Protein AF-K0KRP9-F1 (afdb_monomer_lite)

Sequence (194 aa):
MSFEPIKLILRGSHIGKIANRASGGKFFKHREDKRDYIIPEKYLLKPTTSSTNIDKEEKLIDTQNDSTGTKEYTQHREYILATWDGEDDPEHPHNWPLSVRIYVSFIHYIISLFTYFASANYTPGIEQLQEEFGINHVKATLPLSLFVFGYGMGPMILGPLSEHKSIGRNKIFIVTLFIFTILQIPTALAKNIA

Foldseek 3Di:
DDDVQVLVVLLPDPVNVVVCVVVVNPGNDDLVRDPPDDDDPLQPPDPPPPDDDDDDDDDDDDDDDDDDDPPPPDDDDPDSPDDAPDPCGPVPPVNRDPVNVCVVVVVVVVVVVVLVVVLVVLVVCLVVCCVLAVDDSVLSCVVNVVSVVCVVVVCVVVVVVCPPPVQHPVNSVVVVVVVVVVVVVVVVVDPHSD

pLDDT: mean 71.62, std 18.84, range [27.62, 92.94]

Organism: Wickerhamomyces ciferrii (strain ATCC 14091 / BCRC 22168 / CBS 111 / JCM 3599 / NBRC 0793 / NRRL Y-1031 F-60-10) (NCBI:txid1206466)

Secondary structure (DSSP, 8-state):
--SHHHHHHHHHSHHHHHHHHHTTT-S---GGGSTTPPPPGGGSPPP-------------------------------------SSTT-TTSGGGS-HHHHHHHHHHHHHHHHHHHHHHHHHGGGHHHHHHHHT--HHHHHHHHHHHHHHHHHHHHHHHHHHH-TTTHHHHHHHHHHHHHHHHHHHHHH-----

Structure (mmCIF, N/CA/C/O backbone):
data_AF-K0KRP9-F1
#
_entry.id   AF-K0KRP9-F1
#
loop_
_atom_site.group_PDB
_atom_site.id
_atom_site.type_symbol
_atom_site.label_atom_id
_atom_site.label_alt_id
_atom_site.label_comp_id
_atom_site.label_asym_id
_atom_site.label_entity_id
_atom_site.label_seq_id
_atom_site.pdbx_PDB_ins_code
_atom_site.Cartn_x
_atom_site.Cartn_y
_atom_site.Cartn_z
_atom_site.occupancy
_atom_site.B_iso_or_equiv
_atom_site.auth_seq_id
_atom_site.auth_comp_id
_atom_site.auth_asym_id
_atom_site.auth_atom_id
_atom_site.pdbx_PDB_model_num
ATOM 1 N 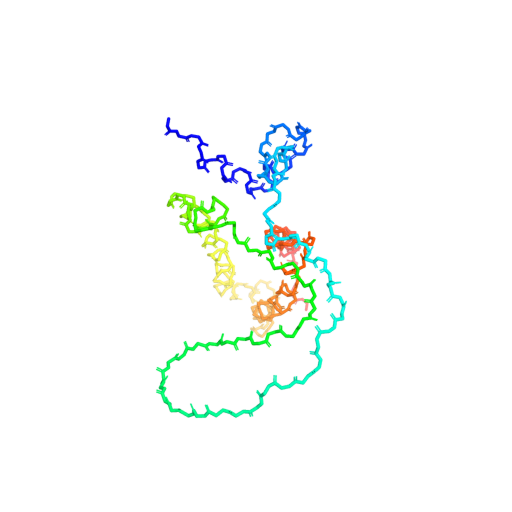N . MET A 1 1 ? 16.723 17.557 -23.211 1.00 44.38 1 MET A N 1
ATOM 2 C CA . MET A 1 1 ? 17.403 16.729 -22.190 1.00 44.38 1 MET A CA 1
ATOM 3 C C . MET A 1 1 ? 16.471 16.457 -20.992 1.00 44.38 1 MET A C 1
ATOM 5 O O . MET A 1 1 ? 16.811 16.850 -19.890 1.00 44.38 1 MET A O 1
ATOM 9 N N . SER A 1 2 ? 15.286 15.827 -21.146 1.00 42.72 2 SER A N 1
ATOM 10 C CA . SER A 1 2 ? 14.438 15.567 -19.946 1.00 42.72 2 SER A CA 1
ATOM 11 C C . SER A 1 2 ? 13.303 14.521 -20.027 1.00 42.72 2 SER A C 1
ATOM 13 O O . SER A 1 2 ? 12.558 14.405 -19.059 1.00 42.72 2 SER A O 1
ATOM 15 N N . PHE A 1 3 ? 13.142 13.720 -21.090 1.00 51.97 3 PHE A N 1
ATOM 16 C CA . PHE A 1 3 ? 11.985 12.796 -21.181 1.00 51.97 3 PHE A CA 1
ATOM 17 C C . PHE A 1 3 ? 12.260 11.327 -20.803 1.00 51.97 3 PHE A C 1
ATOM 19 O O . PHE A 1 3 ? 11.314 10.560 -20.641 1.00 51.97 3 PHE A O 1
ATOM 26 N N . GLU A 1 4 ? 13.516 10.932 -20.592 1.00 66.06 4 GLU A N 1
ATOM 27 C CA . GLU A 1 4 ? 13.886 9.554 -20.223 1.00 66.06 4 GLU A CA 1
ATOM 28 C C . GLU A 1 4 ? 13.369 9.088 -18.837 1.00 66.06 4 GLU A C 1
ATOM 30 O O . GLU A 1 4 ? 12.790 8.000 -18.769 1.00 66.06 4 GLU A O 1
ATOM 35 N N . PRO A 1 5 ? 13.458 9.867 -17.733 1.00 62.38 5 PRO A N 1
ATOM 36 C CA . PRO A 1 5 ? 13.059 9.368 -16.409 1.00 62.38 5 PRO A CA 1
ATOM 37 C C . PRO A 1 5 ? 11.537 9.232 -16.259 1.00 62.38 5 PRO A C 1
ATOM 39 O O . PRO A 1 5 ? 11.045 8.275 -15.665 1.00 62.38 5 PRO A O 1
ATOM 42 N N . ILE A 1 6 ? 10.773 10.155 -16.849 1.00 65.06 6 ILE A N 1
ATOM 43 C CA . ILE A 1 6 ? 9.303 10.124 -16.834 1.00 65.06 6 ILE A CA 1
ATOM 44 C C . ILE A 1 6 ? 8.796 8.953 -17.678 1.00 65.06 6 ILE A C 1
ATOM 46 O O . ILE A 1 6 ? 7.871 8.249 -17.278 1.00 65.06 6 ILE A O 1
ATOM 50 N N . LYS A 1 7 ? 9.435 8.695 -18.825 1.00 67.25 7 LYS A N 1
ATOM 51 C CA . LYS A 1 7 ? 9.121 7.549 -19.678 1.00 67.25 7 LYS A CA 1
ATOM 52 C C . LYS A 1 7 ? 9.431 6.221 -18.987 1.00 67.25 7 LYS A C 1
ATOM 54 O O . LYS A 1 7 ? 8.664 5.282 -19.171 1.00 67.25 7 LYS A O 1
ATOM 59 N N . LEU A 1 8 ? 10.487 6.149 -18.172 1.00 69.38 8 LEU A N 1
ATOM 60 C CA . LEU A 1 8 ? 10.809 4.976 -17.351 1.00 69.38 8 LEU A CA 1
ATOM 61 C C . LEU A 1 8 ? 9.731 4.718 -16.284 1.00 69.38 8 LEU A C 1
ATOM 63 O O . LEU A 1 8 ? 9.224 3.601 -16.183 1.00 69.38 8 LEU A O 1
ATOM 67 N N . ILE A 1 9 ? 9.310 5.761 -15.557 1.00 69.38 9 ILE A N 1
ATOM 68 C CA . ILE A 1 9 ? 8.234 5.673 -14.551 1.00 69.38 9 ILE A CA 1
ATOM 69 C C . ILE A 1 9 ? 6.908 5.269 -15.205 1.00 69.38 9 ILE A C 1
ATOM 71 O O . ILE A 1 9 ? 6.225 4.364 -14.727 1.00 69.38 9 ILE A O 1
ATOM 75 N N . LEU A 1 10 ? 6.547 5.908 -16.321 1.00 66.50 10 LEU A N 1
ATOM 76 C CA . LEU A 1 10 ? 5.319 5.601 -17.049 1.00 66.50 10 LEU A CA 1
ATOM 77 C C . LEU A 1 10 ? 5.356 4.183 -17.628 1.00 66.50 10 LEU A C 1
ATOM 79 O O . LEU A 1 10 ? 4.384 3.458 -17.453 1.00 66.50 10 LEU A O 1
ATOM 83 N N . ARG A 1 11 ? 6.473 3.740 -18.226 1.00 65.88 11 ARG A N 1
ATOM 84 C CA . ARG A 1 11 ? 6.638 2.366 -18.744 1.00 65.88 11 ARG A CA 1
ATOM 85 C C . ARG A 1 11 ? 6.475 1.313 -17.643 1.00 65.88 11 ARG A C 1
ATOM 87 O O . ARG A 1 11 ? 5.825 0.294 -17.869 1.00 65.88 11 ARG A O 1
ATOM 94 N N . GLY A 1 12 ? 7.038 1.565 -16.460 1.00 63.91 12 GLY A N 1
ATOM 95 C CA . GLY A 1 12 ? 6.933 0.667 -15.306 1.00 63.91 12 GLY A CA 1
ATOM 96 C C . GLY A 1 12 ? 5.565 0.689 -14.611 1.00 63.91 12 GLY A C 1
ATOM 97 O O . GLY A 1 12 ? 5.183 -0.294 -13.971 1.00 63.91 12 GLY A O 1
ATOM 98 N N . SER A 1 13 ? 4.807 1.781 -14.752 1.00 71.94 13 SER A N 1
ATOM 99 C CA . SER A 1 13 ? 3.509 1.977 -14.102 1.00 71.94 13 SER A CA 1
ATOM 100 C C . SER A 1 13 ? 2.375 1.205 -14.784 1.00 71.94 13 SER A C 1
ATOM 102 O O . SER A 1 13 ? 2.333 1.031 -16.004 1.00 71.94 13 SER A O 1
ATOM 104 N N . HIS A 1 14 ? 1.388 0.781 -13.989 1.00 65.00 14 HIS A N 1
ATOM 105 C CA . HIS A 1 14 ? 0.169 0.141 -14.489 1.00 65.00 14 HIS A CA 1
ATOM 106 C C . HIS A 1 14 ? -0.593 1.023 -15.476 1.00 65.00 14 HIS A C 1
ATOM 108 O O . HIS A 1 14 ? -1.107 0.515 -16.469 1.00 65.00 14 HIS A O 1
ATOM 114 N N . ILE A 1 15 ? -0.596 2.337 -15.251 1.00 65.12 15 ILE A N 1
ATOM 115 C CA . ILE A 1 15 ? -1.239 3.306 -16.142 1.00 65.12 15 ILE A CA 1
ATOM 116 C C . ILE A 1 15 ? -0.561 3.292 -17.512 1.00 65.12 15 ILE A C 1
ATOM 118 O O . ILE A 1 15 ? -1.248 3.265 -18.527 1.00 65.12 15 ILE A O 1
ATOM 122 N N . GLY A 1 16 ? 0.772 3.219 -17.569 1.00 64.62 16 GLY A N 1
ATOM 123 C CA . GLY A 1 16 ? 1.479 3.138 -18.845 1.00 64.62 16 GLY A CA 1
ATOM 124 C C . GLY A 1 16 ? 1.337 1.783 -19.530 1.00 64.62 16 GLY A C 1
ATOM 125 O O . GLY A 1 16 ? 1.226 1.748 -20.749 1.00 64.62 16 GLY A O 1
ATOM 126 N N . LYS A 1 17 ? 1.233 0.672 -18.788 1.00 69.38 17 LYS A N 1
ATOM 127 C CA . LYS A 1 17 ? 0.921 -0.649 -19.372 1.00 69.38 17 LYS A CA 1
ATOM 128 C C . LYS A 1 17 ? -0.501 -0.713 -19.937 1.00 69.38 17 LYS A C 1
ATOM 130 O O . LYS A 1 17 ? -0.703 -1.269 -21.016 1.00 69.38 17 LYS A O 1
ATOM 135 N N . ILE A 1 18 ? -1.477 -0.124 -19.244 1.00 69.44 18 ILE A N 1
ATOM 136 C CA . ILE A 1 18 ? -2.866 -0.012 -19.712 1.00 69.44 18 ILE A CA 1
ATOM 137 C C . ILE A 1 18 ? -2.944 0.932 -20.915 1.00 69.44 18 ILE A C 1
ATOM 139 O O . ILE A 1 18 ? -3.551 0.571 -21.916 1.00 69.44 18 ILE A O 1
ATOM 143 N N . ALA A 1 19 ? -2.269 2.083 -20.871 1.00 68.75 19 ALA A N 1
ATOM 144 C CA . ALA A 1 19 ? -2.188 3.015 -21.994 1.00 68.75 19 ALA A CA 1
ATOM 145 C C . ALA A 1 19 ? -1.480 2.397 -23.212 1.00 68.75 19 ALA A C 1
ATOM 147 O O . ALA A 1 19 ? -1.933 2.575 -24.338 1.00 68.75 19 ALA A O 1
ATOM 148 N N . ASN A 1 20 ? -0.418 1.611 -23.007 1.00 69.56 20 ASN A N 1
ATOM 149 C CA . ASN A 1 20 ? 0.267 0.880 -24.073 1.00 69.56 20 ASN A CA 1
ATOM 150 C C . ASN A 1 20 ? -0.657 -0.172 -24.711 1.00 69.56 20 ASN A C 1
ATOM 152 O O . ASN A 1 20 ? -0.753 -0.264 -25.935 1.00 69.56 20 ASN A O 1
ATOM 156 N N . ARG A 1 21 ? -1.407 -0.917 -23.887 1.00 70.25 21 ARG A N 1
ATOM 157 C CA . ARG A 1 21 ? -2.398 -1.895 -24.359 1.00 70.25 21 ARG A CA 1
ATOM 158 C C . ARG A 1 21 ? -3.563 -1.223 -25.096 1.00 70.25 21 ARG A C 1
ATOM 160 O O . ARG A 1 21 ? -3.955 -1.706 -26.152 1.00 70.25 21 ARG A O 1
ATOM 167 N N . ALA A 1 22 ? -4.061 -0.095 -24.592 1.00 72.12 22 ALA A N 1
ATOM 168 C CA . ALA A 1 22 ? -5.108 0.702 -25.232 1.00 72.12 22 ALA A CA 1
ATOM 169 C C . ALA A 1 22 ? -4.630 1.365 -26.539 1.00 72.12 22 ALA A C 1
ATOM 171 O O . ALA A 1 22 ? -5.413 1.541 -27.465 1.00 72.12 22 ALA A O 1
ATOM 172 N N . SER A 1 23 ? -3.335 1.678 -26.648 1.00 70.62 23 SER A N 1
ATOM 173 C CA . SER A 1 23 ? -2.711 2.257 -27.845 1.00 70.62 23 SER A CA 1
ATOM 174 C C . SER A 1 23 ? -2.177 1.206 -28.839 1.00 70.62 23 SER A C 1
ATOM 176 O O . SER A 1 23 ? -1.422 1.531 -29.758 1.00 70.62 23 SER A O 1
ATOM 178 N N . GLY A 1 24 ? -2.535 -0.073 -28.669 1.00 65.19 24 GLY A N 1
ATOM 179 C CA . GLY A 1 24 ? -2.150 -1.146 -29.593 1.00 65.19 24 GLY A CA 1
ATOM 180 C C . GLY A 1 24 ? -0.641 -1.418 -29.647 1.00 65.19 24 GLY A C 1
ATOM 181 O O . GLY A 1 24 ? -0.123 -1.825 -30.685 1.00 65.19 24 GLY A O 1
ATOM 182 N N . GLY A 1 25 ? 0.090 -1.161 -28.559 1.00 61.59 25 GLY A N 1
ATOM 183 C CA . GLY A 1 25 ? 1.523 -1.439 -28.482 1.00 61.59 25 GLY A CA 1
ATOM 184 C C . GLY A 1 25 ? 2.435 -0.310 -28.976 1.00 61.59 25 GLY A C 1
ATOM 185 O O . GLY A 1 25 ? 3.640 -0.527 -29.079 1.00 61.59 25 GLY A O 1
ATOM 186 N N . LYS A 1 26 ? 1.917 0.872 -29.353 1.00 60.03 26 LYS A N 1
ATOM 187 C CA . LYS A 1 26 ? 2.742 1.943 -29.957 1.00 60.03 26 LYS A CA 1
ATOM 188 C C . LYS A 1 26 ? 3.597 2.728 -28.959 1.00 60.03 26 LYS A C 1
ATOM 190 O O . LYS A 1 26 ? 4.688 3.166 -29.320 1.00 60.03 26 LYS A O 1
ATOM 195 N N . PHE A 1 27 ? 3.144 2.893 -27.719 1.00 57.72 27 PHE A N 1
ATOM 196 C CA . PHE A 1 27 ? 3.822 3.718 -26.715 1.00 57.72 27 PHE A CA 1
ATOM 197 C C . PHE A 1 27 ? 4.262 2.855 -25.531 1.00 57.72 27 PHE A C 1
ATOM 199 O O . PHE A 1 27 ? 3.427 2.214 -24.922 1.00 57.72 27 PHE A O 1
ATOM 206 N N . PHE A 1 28 ? 5.549 2.883 -25.162 1.00 61.97 28 PHE A N 1
ATOM 207 C CA . PHE A 1 28 ? 6.126 2.167 -24.001 1.00 61.97 28 PHE A CA 1
ATOM 208 C C . PHE A 1 28 ? 6.331 0.643 -24.153 1.00 61.97 28 PHE A C 1
ATOM 210 O O . PHE A 1 28 ? 6.144 -0.106 -23.194 1.00 61.97 28 PHE A O 1
ATOM 217 N N . LYS A 1 29 ? 6.771 0.167 -25.328 1.00 63.28 29 LYS A N 1
ATOM 218 C CA . LYS A 1 29 ? 7.280 -1.212 -25.477 1.00 63.28 29 LYS A CA 1
ATOM 219 C C . LYS A 1 29 ? 8.491 -1.457 -24.573 1.00 63.28 29 LYS A C 1
ATOM 221 O O . LYS A 1 29 ? 9.385 -0.606 -24.506 1.00 63.28 29 LYS A O 1
ATOM 226 N N . HIS A 1 30 ? 8.516 -2.613 -23.916 1.00 67.19 30 HIS A N 1
ATOM 227 C CA . HIS A 1 30 ? 9.706 -3.093 -23.215 1.00 67.19 30 HIS A CA 1
ATOM 228 C C . HIS A 1 30 ? 10.761 -3.545 -24.239 1.00 67.19 30 HIS A C 1
ATOM 230 O O . HIS A 1 30 ? 10.479 -3.587 -25.443 1.00 67.19 30 HIS A O 1
ATOM 236 N N . ARG A 1 31 ? 12.005 -3.778 -23.808 1.00 64.56 31 ARG A N 1
ATOM 237 C CA . ARG A 1 31 ? 13.105 -4.071 -24.746 1.00 64.56 31 ARG A CA 1
ATOM 238 C C . ARG A 1 31 ? 12.852 -5.396 -25.470 1.00 64.56 31 ARG A C 1
ATOM 240 O O . ARG A 1 31 ? 13.045 -5.457 -26.678 1.00 64.56 31 ARG A O 1
ATOM 247 N N . GLU A 1 32 ? 12.302 -6.355 -24.742 1.00 65.44 32 GLU A N 1
ATOM 248 C CA . GLU A 1 32 ? 11.846 -7.676 -25.159 1.00 65.44 32 GLU A CA 1
ATOM 249 C C . GLU A 1 32 ? 10.610 -7.666 -26.081 1.00 65.44 32 GLU A C 1
ATOM 251 O O . GLU A 1 32 ? 10.407 -8.609 -26.836 1.00 65.44 32 GLU A O 1
ATOM 256 N N . ASP A 1 33 ? 9.815 -6.585 -26.096 1.00 67.00 33 ASP A N 1
ATOM 257 C CA . ASP A 1 33 ? 8.634 -6.429 -26.974 1.00 67.00 33 ASP A CA 1
ATOM 258 C C . ASP A 1 33 ? 8.979 -5.830 -28.360 1.00 67.00 33 ASP A C 1
ATOM 260 O O . ASP A 1 33 ? 8.104 -5.624 -29.219 1.00 67.00 33 ASP A O 1
ATOM 264 N N . LYS A 1 34 ? 10.245 -5.455 -28.591 1.00 72.06 34 LYS A N 1
ATOM 265 C CA . LYS A 1 34 ? 10.704 -4.933 -29.886 1.00 72.06 34 LYS A CA 1
ATOM 266 C C . LYS A 1 34 ? 10.944 -6.095 -30.850 1.00 72.06 34 LYS A C 1
ATOM 268 O O . LYS A 1 34 ? 11.541 -7.095 -30.477 1.00 72.06 34 LYS A O 1
ATOM 273 N N . ARG A 1 35 ? 10.520 -5.941 -32.112 1.00 65.94 35 ARG A N 1
ATOM 274 C CA . ARG A 1 35 ? 10.673 -6.992 -33.142 1.00 65.94 35 ARG A CA 1
ATOM 275 C C . ARG A 1 35 ? 12.136 -7.348 -33.433 1.00 65.94 35 ARG A C 1
ATOM 277 O O . ARG A 1 35 ? 12.391 -8.455 -33.879 1.00 65.94 35 ARG A O 1
ATOM 284 N N . ASP A 1 36 ? 13.057 -6.435 -33.131 1.00 73.88 36 ASP A N 1
ATOM 285 C CA . ASP A 1 36 ? 14.495 -6.592 -33.368 1.00 73.88 36 ASP A CA 1
ATOM 286 C C . ASP A 1 36 ? 15.253 -7.096 -32.120 1.00 73.88 36 ASP A C 1
ATOM 288 O O . ASP A 1 36 ? 16.479 -7.027 -32.070 1.00 73.88 36 ASP A O 1
ATOM 292 N N . TYR A 1 37 ? 14.547 -7.540 -31.070 1.00 72.94 37 TYR A N 1
ATOM 293 C CA . TYR A 1 37 ? 15.190 -8.048 -29.858 1.00 72.94 37 TYR A CA 1
ATOM 294 C C . TYR A 1 37 ? 15.732 -9.465 -30.077 1.00 72.94 37 TYR A C 1
ATOM 296 O O . TYR A 1 37 ? 14.978 -10.401 -30.339 1.00 72.94 37 TYR A O 1
ATOM 304 N N . ILE A 1 38 ? 17.049 -9.615 -29.936 1.00 73.06 38 ILE A N 1
ATOM 305 C CA . ILE A 1 38 ? 17.742 -10.904 -29.977 1.00 73.06 38 ILE A CA 1
ATOM 306 C C . ILE A 1 38 ? 17.889 -11.398 -28.539 1.00 73.06 38 ILE A C 1
ATOM 308 O O . ILE A 1 38 ? 18.429 -10.689 -27.690 1.00 73.06 38 ILE A O 1
ATOM 312 N N . ILE A 1 39 ? 17.405 -12.612 -28.273 1.00 74.19 39 ILE A N 1
ATOM 313 C CA . ILE A 1 39 ? 17.489 -13.237 -26.951 1.00 74.19 39 ILE A CA 1
ATOM 314 C C . ILE A 1 39 ? 18.961 -13.576 -26.656 1.00 74.19 39 ILE A C 1
ATOM 316 O O . ILE A 1 39 ? 19.580 -14.283 -27.453 1.00 74.19 39 ILE A O 1
ATOM 320 N N . PRO A 1 40 ? 19.528 -13.114 -25.528 1.00 72.38 40 PRO A N 1
ATOM 321 C CA . PRO A 1 40 ? 20.885 -13.469 -25.123 1.00 72.38 40 PRO A CA 1
ATOM 322 C C . PRO A 1 40 ? 21.095 -14.985 -25.002 1.00 72.38 40 PRO A C 1
ATOM 324 O O . PRO A 1 40 ? 20.246 -15.690 -24.456 1.00 72.38 40 PRO A O 1
ATOM 327 N N . GLU A 1 41 ? 22.264 -15.479 -25.425 1.00 70.50 41 GLU A N 1
ATOM 328 C CA . GLU A 1 41 ? 22.587 -16.919 -25.448 1.00 70.50 41 GLU A CA 1
ATOM 329 C C . GLU A 1 41 ? 22.463 -17.606 -24.082 1.00 70.50 41 GLU A C 1
ATOM 331 O O . GLU A 1 41 ? 22.130 -18.786 -24.016 1.00 70.50 41 GLU A O 1
ATOM 336 N N . LYS A 1 42 ? 22.639 -16.863 -22.981 1.00 68.81 42 LYS A N 1
ATOM 337 C CA . LYS A 1 42 ? 22.427 -17.357 -21.608 1.00 68.81 42 LYS A CA 1
ATOM 338 C C . LYS A 1 42 ? 21.014 -17.896 -21.340 1.00 68.81 42 LYS A C 1
ATOM 340 O O . LYS A 1 42 ? 20.825 -18.616 -20.366 1.00 68.81 42 LYS A O 1
ATOM 345 N N . TYR A 1 43 ? 20.032 -17.544 -22.170 1.00 69.38 43 TYR A N 1
ATOM 346 C CA . TYR A 1 43 ? 18.646 -18.006 -22.059 1.00 69.38 43 TYR A CA 1
ATOM 347 C C . TYR A 1 43 ? 18.258 -19.053 -23.095 1.00 69.38 43 TYR A C 1
ATOM 349 O O . TYR A 1 43 ? 17.139 -19.567 -23.051 1.00 69.38 43 TYR A O 1
ATOM 357 N N . LEU A 1 44 ? 19.153 -19.354 -24.035 1.00 75.38 44 LEU A N 1
ATOM 358 C CA . LEU A 1 44 ? 18.941 -20.409 -25.008 1.00 75.38 44 LEU A CA 1
ATOM 359 C C . LEU A 1 44 ? 19.305 -21.736 -24.339 1.00 75.38 44 LEU A C 1
ATOM 361 O O . LEU A 1 44 ? 20.427 -21.916 -23.865 1.00 75.38 44 LEU A O 1
ATOM 365 N N . LEU A 1 45 ? 18.338 -22.652 -24.272 1.00 67.00 45 LEU A N 1
ATOM 366 C CA . LEU A 1 45 ? 18.557 -24.008 -23.769 1.00 67.00 45 LEU A CA 1
ATOM 367 C C . LEU A 1 45 ? 19.669 -24.648 -24.604 1.00 67.00 45 LEU A C 1
ATOM 369 O O . LEU A 1 45 ? 19.570 -24.712 -25.835 1.00 67.00 45 LEU A O 1
ATOM 373 N N . LYS A 1 46 ? 20.755 -25.073 -23.952 1.00 62.97 46 LYS A N 1
ATOM 374 C CA . LYS A 1 46 ? 21.828 -25.773 -24.658 1.00 62.97 46 LYS A CA 1
ATOM 375 C C . LYS A 1 46 ? 21.291 -27.165 -24.987 1.00 62.97 46 LYS A C 1
ATOM 377 O O . LYS A 1 46 ? 20.806 -27.835 -24.078 1.00 62.97 46 LYS A O 1
ATOM 382 N N . PRO A 1 47 ? 21.352 -27.628 -26.247 1.00 49.47 47 PRO A N 1
ATOM 383 C CA . PRO A 1 47 ? 20.868 -28.959 -26.575 1.00 49.47 47 PRO A CA 1
ATOM 384 C C . PRO A 1 47 ? 21.584 -29.983 -25.689 1.00 49.47 47 PRO A C 1
ATOM 386 O O . PRO A 1 47 ? 22.811 -30.007 -25.611 1.00 49.47 47 PRO A O 1
ATOM 389 N N . THR A 1 48 ? 20.794 -30.788 -24.979 1.00 44.09 48 THR A N 1
ATOM 390 C CA . THR A 1 48 ? 21.271 -31.888 -24.142 1.00 44.09 48 THR A CA 1
ATOM 391 C C . THR A 1 48 ? 22.034 -32.874 -25.028 1.00 44.09 48 THR A C 1
ATOM 393 O O . THR A 1 48 ? 21.432 -33.723 -25.683 1.00 44.09 48 THR A O 1
ATOM 396 N N . THR A 1 49 ? 23.364 -32.782 -25.062 1.00 38.53 49 THR A N 1
ATOM 397 C CA . THR A 1 49 ? 24.207 -33.869 -25.568 1.00 38.53 49 THR A CA 1
ATOM 398 C C . THR A 1 49 ? 24.196 -34.969 -24.516 1.00 38.53 49 THR A C 1
ATOM 400 O O . THR A 1 49 ? 25.031 -35.017 -23.617 1.00 38.53 49 THR A O 1
ATOM 403 N N . SER A 1 50 ? 23.197 -35.845 -24.583 1.00 46.22 50 SER A N 1
ATOM 404 C CA . SER A 1 50 ? 23.300 -37.152 -23.951 1.00 46.22 50 SER A CA 1
ATOM 405 C C . SER A 1 50 ? 24.441 -37.933 -24.608 1.00 46.22 50 SER A C 1
ATOM 407 O O . SER A 1 50 ? 24.530 -37.971 -25.833 1.00 46.22 50 SER A O 1
ATOM 409 N N . SER A 1 51 ? 25.225 -38.608 -23.761 1.00 40.62 51 SER A N 1
ATOM 410 C CA . SER A 1 51 ? 26.235 -39.654 -24.004 1.00 40.62 51 SER A CA 1
ATOM 411 C C . SER A 1 51 ? 27.726 -39.269 -23.952 1.00 40.62 51 SER A C 1
ATOM 413 O O . SER A 1 51 ? 28.206 -38.380 -24.649 1.00 40.62 51 SER A O 1
ATOM 415 N N . THR A 1 52 ? 28.447 -40.095 -23.171 1.00 30.11 52 THR A N 1
ATOM 416 C CA . THR A 1 52 ? 29.910 -40.258 -22.986 1.00 30.11 52 THR A CA 1
ATOM 417 C C . THR A 1 52 ? 30.604 -39.200 -22.104 1.00 30.11 52 THR A C 1
ATOM 419 O O . THR A 1 52 ? 30.633 -38.034 -22.454 1.00 30.11 52 THR A O 1
ATOM 422 N N . ASN A 1 53 ? 31.211 -39.487 -20.946 1.00 30.33 53 ASN A N 1
ATOM 423 C CA . ASN A 1 53 ? 31.794 -40.716 -20.405 1.00 30.33 53 ASN A CA 1
ATOM 424 C C . ASN A 1 53 ? 31.645 -40.772 -18.876 1.00 30.33 53 ASN A C 1
ATOM 426 O O . ASN A 1 53 ? 31.721 -39.759 -18.186 1.00 30.33 53 ASN A O 1
ATOM 430 N N . ILE A 1 54 ? 31.462 -41.995 -18.396 1.00 41.44 54 ILE A N 1
ATOM 431 C CA . ILE A 1 54 ? 31.562 -42.423 -17.007 1.00 41.44 54 ILE A CA 1
ATOM 432 C C . ILE A 1 54 ? 33.064 -42.621 -16.680 1.00 41.44 54 ILE A C 1
ATOM 434 O O . ILE A 1 54 ? 33.801 -43.147 -17.513 1.00 41.44 54 ILE A O 1
ATOM 438 N N . ASP A 1 55 ? 33.457 -42.218 -15.468 1.00 40.09 55 ASP A N 1
ATOM 439 C CA . ASP A 1 55 ? 34.682 -42.549 -14.711 1.00 40.09 55 ASP A CA 1
ATOM 440 C C . ASP A 1 55 ? 36.023 -41.831 -14.983 1.00 40.09 55 ASP A C 1
ATOM 442 O O . ASP A 1 55 ? 36.476 -41.701 -16.119 1.00 40.09 55 ASP A O 1
ATOM 446 N N . LYS A 1 56 ? 36.713 -41.573 -13.848 1.00 33.19 56 LYS A N 1
ATOM 447 C CA . LYS A 1 56 ? 38.105 -41.106 -13.600 1.00 33.19 56 LYS A CA 1
ATOM 448 C C . LYS A 1 56 ? 38.205 -39.580 -13.425 1.00 33.19 56 LYS A C 1
ATOM 450 O O . LYS A 1 56 ? 37.860 -38.840 -14.328 1.00 33.19 56 LYS A O 1
ATOM 455 N N . GLU A 1 57 ? 38.602 -39.006 -12.291 1.00 31.52 57 GLU A N 1
ATOM 456 C CA . GLU A 1 57 ? 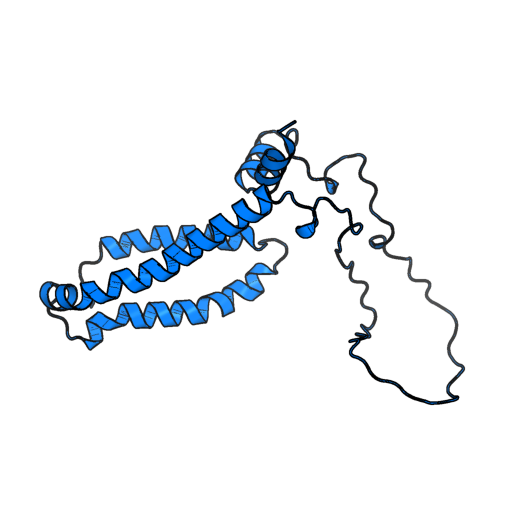39.589 -39.402 -11.280 1.00 31.52 57 GLU A CA 1
ATOM 457 C C . GLU A 1 57 ? 39.237 -38.778 -9.918 1.00 31.52 57 GLU A C 1
ATOM 459 O O . GLU A 1 57 ? 38.958 -37.584 -9.814 1.00 31.52 57 GLU A O 1
ATOM 464 N N . GLU A 1 58 ? 39.305 -39.587 -8.864 1.00 37.91 58 GLU A N 1
ATOM 465 C CA . GLU A 1 58 ? 39.365 -39.130 -7.479 1.00 37.91 58 GLU A CA 1
ATOM 466 C C . GLU A 1 58 ? 40.839 -39.095 -7.031 1.00 37.91 58 GLU A C 1
ATOM 468 O O . GLU A 1 58 ? 41.584 -40.040 -7.291 1.00 37.91 58 GLU A O 1
ATOM 473 N N . LYS A 1 59 ? 41.183 -38.044 -6.268 1.00 31.09 59 LYS A N 1
ATOM 474 C CA . LYS A 1 59 ? 42.422 -37.762 -5.505 1.00 31.09 59 LYS A CA 1
ATOM 475 C C . LYS A 1 59 ? 43.563 -37.056 -6.255 1.00 31.09 59 LYS A C 1
ATOM 477 O O . LYS A 1 59 ? 44.221 -37.647 -7.098 1.00 31.09 59 LYS A O 1
ATOM 482 N N . LEU A 1 60 ? 43.937 -35.858 -5.777 1.00 31.56 60 LEU A N 1
ATOM 483 C CA . LEU A 1 60 ? 45.025 -35.685 -4.792 1.00 31.56 60 LEU A CA 1
ATOM 484 C C . LEU A 1 60 ? 45.289 -34.189 -4.439 1.00 31.56 60 LEU A C 1
ATOM 486 O O . LEU A 1 60 ? 45.539 -33.380 -5.322 1.00 31.56 60 LEU A O 1
ATOM 490 N N . ILE A 1 61 ? 45.336 -33.910 -3.121 1.00 31.11 61 ILE A N 1
ATOM 491 C CA . ILE A 1 61 ? 46.119 -32.870 -2.393 1.00 31.11 61 ILE A CA 1
ATOM 492 C C . ILE A 1 61 ? 45.485 -31.477 -2.129 1.00 31.11 61 ILE A C 1
ATOM 494 O O . ILE A 1 61 ? 45.625 -30.527 -2.887 1.00 31.11 61 ILE A O 1
ATOM 498 N N . ASP A 1 62 ? 44.781 -31.421 -0.992 1.00 30.73 62 ASP A N 1
ATOM 499 C CA . ASP A 1 62 ? 44.970 -30.610 0.237 1.00 30.73 62 ASP A CA 1
ATOM 500 C C . ASP A 1 62 ? 45.562 -29.172 0.244 1.00 30.73 62 ASP A C 1
ATOM 502 O O . ASP A 1 62 ? 46.650 -28.918 -0.269 1.00 30.73 62 ASP A O 1
ATOM 506 N N . THR A 1 63 ? 44.913 -28.330 1.072 1.00 27.62 63 THR A N 1
ATOM 507 C CA . THR A 1 63 ? 45.435 -27.248 1.955 1.00 27.62 63 THR A CA 1
ATOM 508 C C . THR A 1 63 ? 44.852 -25.829 1.758 1.00 27.62 63 THR A C 1
ATOM 510 O O . THR A 1 63 ? 45.238 -25.090 0.861 1.00 27.62 63 THR A O 1
ATOM 513 N N . GLN A 1 64 ? 43.962 -25.466 2.701 1.00 34.91 64 GLN A N 1
ATOM 514 C CA . GLN A 1 64 ? 43.711 -24.154 3.348 1.00 34.91 64 GLN A CA 1
ATOM 515 C C . GLN A 1 64 ? 43.623 -22.853 2.510 1.00 34.91 64 GLN A C 1
ATOM 517 O O . GLN A 1 64 ? 44.634 -22.324 2.066 1.00 34.91 64 GLN A O 1
ATOM 522 N N . ASN A 1 65 ? 42.457 -22.183 2.499 1.00 29.28 65 ASN A N 1
ATOM 523 C CA . ASN A 1 65 ? 42.155 -21.098 3.456 1.00 29.28 65 ASN A CA 1
ATOM 524 C C . ASN A 1 65 ? 40.817 -20.374 3.194 1.00 29.28 65 ASN A C 1
ATOM 526 O O . ASN A 1 65 ? 40.288 -20.315 2.089 1.00 29.28 65 ASN A O 1
ATOM 530 N N . ASP A 1 66 ? 40.323 -19.846 4.305 1.00 30.09 66 ASP A N 1
ATOM 531 C CA . ASP A 1 66 ? 39.101 -19.119 4.635 1.00 30.09 66 ASP A CA 1
ATOM 532 C C . ASP A 1 66 ? 38.696 -17.952 3.701 1.00 30.09 66 ASP A C 1
ATOM 534 O O . ASP A 1 66 ? 39.501 -17.069 3.404 1.00 30.09 66 ASP A O 1
ATOM 538 N N . SER A 1 67 ? 37.431 -17.937 3.256 1.00 34.12 67 SER A N 1
ATOM 539 C CA . SER A 1 67 ? 36.478 -16.810 3.383 1.00 34.12 67 SER A CA 1
ATOM 540 C C . SER A 1 67 ? 35.217 -17.034 2.527 1.00 34.12 67 SER A C 1
ATOM 542 O O . SER A 1 67 ? 35.256 -17.198 1.311 1.00 34.12 67 SER A O 1
ATOM 544 N N . THR A 1 68 ? 34.082 -17.067 3.225 1.00 33.31 68 THR A N 1
ATOM 545 C CA . THR A 1 68 ? 32.680 -16.901 2.805 1.00 33.31 68 THR A CA 1
ATOM 546 C C . THR A 1 68 ? 32.407 -16.795 1.299 1.00 33.31 68 THR A C 1
ATOM 548 O O . THR A 1 68 ? 32.283 -15.711 0.734 1.00 33.31 68 THR A O 1
ATOM 551 N N . GLY A 1 69 ? 32.193 -17.941 0.660 1.00 29.11 69 GLY A N 1
ATOM 552 C CA . GLY A 1 69 ? 31.586 -18.027 -0.661 1.00 29.11 69 GLY A CA 1
ATOM 553 C C . GLY A 1 69 ? 30.631 -19.205 -0.683 1.00 29.11 69 GLY A C 1
ATOM 554 O O . GLY A 1 69 ? 31.071 -20.348 -0.797 1.00 29.11 69 GLY A O 1
ATOM 555 N N . THR A 1 70 ? 29.331 -18.942 -0.556 1.00 28.05 70 THR A N 1
ATOM 556 C CA . THR A 1 70 ? 28.283 -19.942 -0.781 1.00 28.05 70 THR A CA 1
ATOM 557 C C . THR A 1 70 ? 28.336 -20.362 -2.249 1.00 28.05 70 THR A C 1
ATOM 559 O O . THR A 1 70 ? 27.673 -19.788 -3.108 1.00 28.05 70 THR A O 1
ATOM 562 N N . LYS A 1 71 ? 29.182 -21.346 -2.563 1.00 34.53 71 LYS A N 1
ATOM 563 C CA . LYS A 1 71 ? 29.122 -22.093 -3.817 1.00 34.53 71 LYS A CA 1
ATOM 564 C C . LYS A 1 71 ? 27.941 -23.044 -3.699 1.00 34.53 71 LYS A C 1
ATOM 566 O O . LYS A 1 71 ? 28.068 -24.155 -3.193 1.00 34.53 71 LYS A O 1
ATOM 571 N N . GLU A 1 72 ? 26.775 -22.563 -4.102 1.00 36.97 72 GLU A N 1
ATOM 572 C CA . GLU A 1 72 ? 25.565 -23.369 -4.154 1.00 36.97 72 GLU A CA 1
ATOM 573 C C . GLU A 1 72 ? 25.632 -24.275 -5.393 1.00 36.97 72 GLU A C 1
ATOM 575 O O . GLU A 1 72 ? 25.392 -23.861 -6.528 1.00 36.97 72 GLU A O 1
ATOM 580 N N . TYR A 1 73 ? 26.034 -25.526 -5.171 1.00 36.34 73 TYR A N 1
ATOM 581 C CA . TYR A 1 73 ? 25.945 -26.600 -6.155 1.00 36.34 73 TYR A CA 1
ATOM 582 C C . TYR A 1 73 ? 24.463 -26.924 -6.395 1.00 36.34 73 TYR A C 1
ATOM 584 O O . TYR A 1 73 ? 23.878 -27.714 -5.658 1.00 36.34 73 TYR A O 1
ATOM 592 N N . THR A 1 74 ? 23.839 -26.326 -7.415 1.00 38.34 74 THR A N 1
ATOM 593 C CA . THR A 1 74 ? 22.472 -26.700 -7.813 1.00 38.34 74 THR A CA 1
ATOM 594 C C . THR A 1 74 ? 22.501 -27.683 -8.977 1.00 38.34 74 THR A C 1
ATOM 596 O O . THR A 1 74 ? 22.816 -27.362 -10.120 1.00 38.34 74 THR A O 1
ATOM 599 N N . GLN A 1 75 ? 22.158 -28.913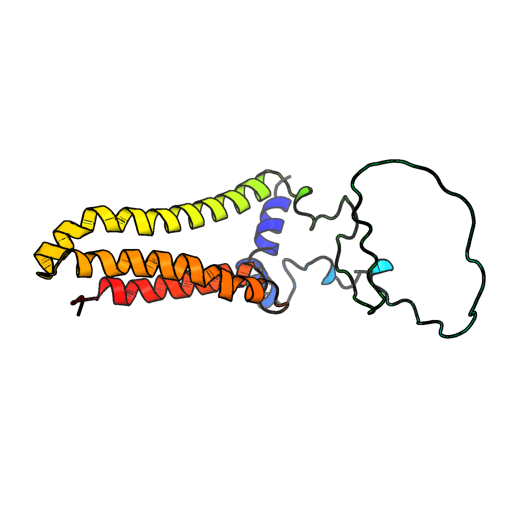 -8.619 1.00 36.97 75 GLN A N 1
ATOM 600 C CA . GLN A 1 75 ? 21.856 -30.074 -9.442 1.00 36.97 75 GLN A CA 1
ATOM 601 C C . GLN A 1 75 ? 20.882 -29.727 -10.596 1.00 36.97 75 GLN A C 1
ATOM 603 O O . GLN A 1 75 ? 19.822 -29.141 -10.378 1.00 36.97 75 GLN A O 1
ATOM 608 N N . HIS A 1 76 ? 21.245 -30.101 -11.828 1.00 38.53 76 HIS A N 1
ATOM 609 C CA . HIS A 1 76 ? 20.551 -29.810 -13.092 1.00 38.53 76 HIS A CA 1
ATOM 610 C C . HIS A 1 76 ? 19.052 -30.205 -13.111 1.00 38.53 76 HIS A C 1
ATOM 612 O O . HIS A 1 76 ? 18.687 -31.328 -13.457 1.00 38.53 76 HIS A O 1
ATOM 618 N N . ARG A 1 77 ? 18.158 -29.244 -12.856 1.00 46.50 77 ARG A N 1
ATOM 619 C CA . ARG A 1 77 ? 16.943 -29.067 -13.671 1.00 46.50 77 ARG A CA 1
ATOM 620 C C . ARG A 1 77 ? 17.202 -27.856 -14.554 1.00 46.50 77 ARG A C 1
ATOM 622 O O . ARG A 1 77 ? 17.727 -26.870 -14.059 1.00 46.50 77 ARG A O 1
ATOM 629 N N . GLU A 1 78 ? 16.913 -27.928 -15.846 1.00 60.69 78 GLU A N 1
ATOM 630 C CA . GLU A 1 78 ? 17.205 -26.839 -16.787 1.00 60.69 78 GLU A CA 1
ATOM 631 C C . GLU A 1 78 ? 16.229 -25.667 -16.547 1.00 60.69 78 GLU A C 1
ATOM 633 O O . GLU A 1 78 ? 15.200 -25.531 -17.205 1.00 60.69 78 GLU A O 1
ATOM 638 N N . TYR A 1 79 ? 16.483 -24.866 -15.508 1.00 62.50 79 TYR A N 1
ATOM 639 C CA . TYR A 1 79 ? 15.749 -23.635 -15.237 1.00 62.50 79 TYR A CA 1
ATOM 640 C C . TYR A 1 79 ? 16.431 -22.473 -15.960 1.00 62.50 79 TYR A C 1
ATOM 642 O O . TYR A 1 79 ? 17.635 -22.257 -15.840 1.00 62.50 79 TYR A O 1
ATOM 650 N N . ILE A 1 80 ? 15.646 -21.696 -16.707 1.00 69.62 80 ILE A N 1
ATOM 651 C CA . ILE A 1 80 ? 16.115 -20.439 -17.291 1.00 69.62 80 ILE A CA 1
ATOM 652 C C . ILE A 1 80 ? 16.173 -19.417 -16.154 1.00 69.62 80 ILE A C 1
ATOM 654 O O . ILE A 1 80 ? 15.141 -18.890 -15.729 1.00 69.62 80 ILE A O 1
ATOM 658 N N . LEU A 1 81 ? 17.372 -19.162 -15.629 1.00 68.00 81 LEU A N 1
ATOM 659 C CA . LEU A 1 81 ? 17.582 -18.142 -14.606 1.00 68.00 81 LEU A CA 1
ATOM 660 C C . LEU A 1 81 ? 17.469 -16.756 -15.242 1.00 68.00 81 LEU A C 1
ATOM 662 O O . LEU A 1 81 ? 18.438 -16.269 -15.813 1.00 68.00 81 LEU A O 1
ATOM 666 N N . ALA A 1 82 ? 16.301 -16.119 -15.138 1.00 67.81 82 ALA A N 1
ATOM 667 C CA . ALA A 1 82 ? 16.100 -14.743 -15.585 1.00 67.81 82 ALA A CA 1
ATOM 668 C C . ALA A 1 82 ? 16.954 -13.782 -14.736 1.00 67.81 82 ALA A C 1
ATOM 670 O O . ALA A 1 82 ? 16.624 -13.500 -13.586 1.00 67.81 82 ALA A O 1
ATOM 671 N N . THR A 1 83 ? 18.063 -13.306 -15.302 1.00 72.38 83 THR A N 1
ATOM 672 C CA . THR A 1 83 ? 19.001 -12.362 -14.674 1.00 72.38 83 THR A CA 1
ATOM 673 C C . THR A 1 83 ? 19.120 -11.091 -15.526 1.00 72.38 83 THR A C 1
ATOM 675 O O . THR A 1 83 ? 18.485 -10.965 -16.566 1.00 72.38 83 THR A O 1
ATOM 678 N N . TRP A 1 84 ? 19.904 -10.103 -15.126 1.00 74.19 84 TRP A N 1
ATOM 679 C CA . TRP A 1 84 ? 20.103 -8.909 -15.956 1.00 74.19 84 TRP A CA 1
ATOM 680 C C . TRP A 1 84 ? 21.056 -9.209 -17.117 1.00 74.19 84 TRP A C 1
ATOM 682 O O . TRP A 1 84 ? 21.908 -10.097 -17.022 1.00 74.19 84 TRP A O 1
ATOM 692 N N . ASP A 1 85 ? 20.890 -8.538 -18.258 1.00 70.06 85 ASP A N 1
ATOM 693 C CA . ASP A 1 85 ? 21.684 -8.774 -19.480 1.00 70.06 85 ASP A CA 1
ATOM 694 C C . ASP A 1 85 ? 23.135 -8.271 -19.386 1.00 70.06 85 ASP A C 1
ATOM 696 O O . ASP A 1 85 ? 23.948 -8.613 -20.242 1.00 70.06 85 ASP A O 1
ATOM 700 N N . GLY A 1 86 ? 23.474 -7.542 -18.320 1.00 72.50 86 GLY A N 1
ATOM 701 C CA . GLY A 1 86 ? 24.816 -7.076 -17.965 1.00 72.50 86 GLY A CA 1
ATOM 702 C C . GLY A 1 86 ? 24.766 -6.068 -16.810 1.00 72.50 86 GLY A C 1
ATOM 703 O O . GLY A 1 86 ? 23.681 -5.746 -16.322 1.00 72.50 86 GLY A O 1
ATOM 704 N N . GLU A 1 87 ? 25.922 -5.545 -16.386 1.00 69.75 87 GLU A N 1
ATOM 705 C CA . GLU A 1 87 ? 25.990 -4.506 -15.340 1.00 69.75 87 GLU A CA 1
ATOM 706 C C . GLU A 1 87 ? 25.333 -3.191 -15.777 1.00 69.75 87 GLU A C 1
ATOM 708 O O . GLU A 1 87 ? 24.764 -2.501 -14.940 1.00 69.75 87 GLU A O 1
ATOM 713 N N . ASP A 1 88 ? 25.313 -2.896 -17.082 1.00 69.50 88 ASP A N 1
ATOM 714 C CA . ASP A 1 88 ? 24.719 -1.692 -17.684 1.00 69.50 88 ASP A CA 1
ATOM 715 C C . ASP A 1 88 ? 23.241 -1.856 -18.096 1.00 69.50 88 ASP A C 1
ATOM 717 O O . ASP A 1 88 ? 22.699 -1.052 -18.859 1.00 69.50 88 ASP A O 1
ATOM 721 N N . ASP A 1 89 ? 22.547 -2.893 -17.615 1.00 70.94 89 ASP A N 1
ATOM 722 C CA . ASP A 1 89 ? 21.149 -3.120 -17.986 1.00 70.94 89 ASP A CA 1
ATOM 723 C C . ASP A 1 89 ? 20.245 -1.960 -17.498 1.00 70.94 89 ASP A C 1
ATOM 725 O O . ASP A 1 89 ? 20.186 -1.683 -16.298 1.00 70.94 89 ASP A O 1
ATOM 729 N N . PRO A 1 90 ? 19.514 -1.251 -18.383 1.00 68.44 90 PRO A N 1
ATOM 730 C CA . PRO A 1 90 ? 18.609 -0.171 -17.981 1.00 68.44 90 PRO A CA 1
ATOM 731 C C . PRO A 1 90 ? 17.420 -0.650 -17.130 1.00 68.44 90 PRO A C 1
ATOM 733 O O . PRO A 1 90 ? 16.735 0.173 -16.517 1.00 68.44 90 PRO A O 1
ATOM 736 N N . GLU A 1 91 ? 17.135 -1.953 -17.095 1.00 70.44 91 GLU A N 1
ATOM 737 C CA . GLU A 1 91 ? 16.125 -2.530 -16.204 1.00 70.44 91 GLU A CA 1
ATOM 738 C C . GLU A 1 91 ? 16.668 -2.833 -14.803 1.00 70.44 91 GLU A C 1
ATOM 740 O O . GLU A 1 91 ? 15.882 -2.970 -13.862 1.00 70.44 91 GLU A O 1
ATOM 745 N N . HIS A 1 92 ? 17.993 -2.816 -14.631 1.00 76.94 92 HIS A N 1
ATOM 746 C CA . HIS A 1 92 ? 18.636 -2.956 -13.336 1.00 76.94 92 HIS A CA 1
ATOM 747 C C . HIS A 1 92 ? 18.363 -1.715 -12.460 1.00 76.94 92 HIS A C 1
ATOM 749 O O . HIS A 1 92 ? 18.749 -0.600 -12.827 1.00 76.94 92 HIS A O 1
ATOM 755 N N . PRO A 1 93 ? 17.747 -1.862 -11.267 1.00 73.00 93 PRO A N 1
ATOM 756 C CA . PRO A 1 93 ? 17.383 -0.722 -10.418 1.00 73.00 93 PRO A CA 1
ATOM 757 C C . PRO A 1 93 ? 18.561 0.148 -9.955 1.00 73.00 93 PRO A C 1
ATOM 759 O O . PRO A 1 93 ? 18.355 1.298 -9.559 1.00 73.00 93 PRO A O 1
ATOM 762 N N . HIS A 1 94 ? 19.793 -0.376 -9.986 1.00 74.88 94 HIS A N 1
ATOM 763 C CA . HIS A 1 94 ? 20.992 0.399 -9.656 1.00 74.88 94 HIS A CA 1
ATOM 764 C C . HIS A 1 94 ? 21.306 1.462 -10.718 1.00 74.88 94 HIS A C 1
ATOM 766 O O . HIS A 1 94 ? 21.773 2.546 -10.372 1.00 74.88 94 HIS A O 1
ATOM 772 N N . ASN A 1 95 ? 20.963 1.183 -11.977 1.00 79.25 95 ASN A N 1
ATOM 773 C CA . ASN A 1 95 ? 21.284 2.020 -13.134 1.00 79.25 95 ASN A CA 1
ATOM 774 C C . ASN A 1 95 ? 20.227 3.099 -13.377 1.00 79.25 95 ASN A C 1
ATOM 776 O O . ASN A 1 95 ? 20.340 3.919 -14.289 1.00 79.25 95 ASN A O 1
ATOM 78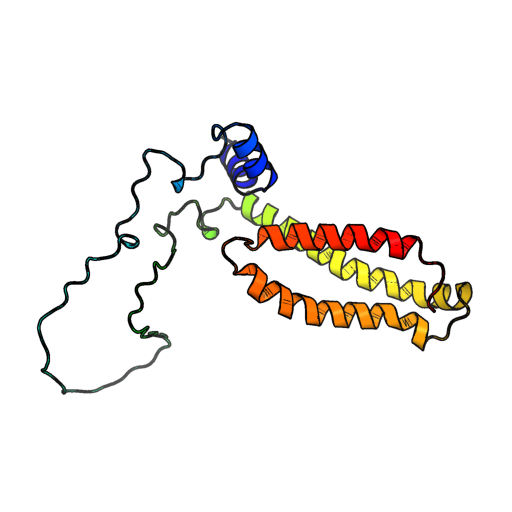0 N N . TRP A 1 96 ? 19.166 3.107 -12.569 1.00 79.56 96 TRP A N 1
ATOM 781 C CA . TRP A 1 96 ? 18.122 4.111 -12.665 1.00 79.56 96 TRP A CA 1
ATOM 782 C C . TRP A 1 96 ? 18.623 5.473 -12.184 1.00 79.56 96 TRP A C 1
ATOM 784 O O . TRP A 1 96 ? 19.346 5.555 -11.184 1.00 79.56 96 TRP A O 1
ATOM 794 N N . PRO A 1 97 ? 18.176 6.567 -12.825 1.00 82.19 97 PRO A N 1
ATOM 795 C CA . PRO A 1 97 ? 18.498 7.903 -12.357 1.00 82.19 97 PRO A CA 1
ATOM 796 C C . PRO A 1 97 ? 17.975 8.106 -10.929 1.00 82.19 97 PRO A C 1
ATOM 798 O O . PRO A 1 97 ? 16.884 7.651 -10.568 1.00 82.19 97 PRO A O 1
ATOM 801 N N . LEU A 1 98 ? 18.753 8.828 -10.119 1.00 81.94 98 LEU A N 1
ATOM 802 C CA . LEU A 1 98 ? 18.491 9.060 -8.694 1.00 81.94 98 LEU A CA 1
ATOM 803 C C . LEU A 1 98 ? 17.073 9.596 -8.428 1.00 81.94 98 LEU A C 1
ATOM 805 O O . LEU A 1 98 ? 16.424 9.174 -7.476 1.00 81.94 98 LEU A O 1
ATOM 809 N N . SER A 1 99 ? 16.556 10.456 -9.307 1.00 79.12 99 SER A N 1
ATOM 810 C CA . SER A 1 99 ? 15.195 10.997 -9.214 1.00 79.12 99 SER A CA 1
ATOM 811 C C . SER A 1 99 ? 14.109 9.919 -9.264 1.00 79.12 99 SER A C 1
ATOM 813 O O . SER A 1 99 ? 13.152 9.983 -8.497 1.00 79.12 99 SER A O 1
ATOM 815 N N . VAL A 1 100 ? 14.265 8.898 -10.113 1.00 79.75 100 VAL A N 1
ATOM 816 C CA . VAL A 1 100 ? 13.311 7.782 -10.219 1.00 79.75 100 VAL A CA 1
ATOM 817 C C . VAL A 1 100 ? 13.392 6.899 -8.978 1.00 79.75 100 VAL A C 1
ATOM 819 O O . VAL A 1 100 ? 12.361 6.515 -8.431 1.00 79.75 100 VAL A O 1
ATOM 822 N N . ARG A 1 101 ? 14.607 6.626 -8.491 1.00 82.25 101 ARG A N 1
ATOM 823 C CA . ARG A 1 101 ? 14.822 5.838 -7.268 1.00 82.25 101 ARG A CA 1
ATOM 824 C C . ARG A 1 101 ? 14.193 6.523 -6.056 1.00 82.25 101 ARG A C 1
ATOM 826 O O . ARG A 1 101 ? 13.443 5.885 -5.326 1.00 82.25 101 ARG A O 1
ATOM 833 N N . ILE A 1 102 ? 14.430 7.825 -5.889 1.00 86.81 102 ILE A N 1
ATOM 834 C CA . ILE A 1 102 ? 13.825 8.623 -4.815 1.00 86.81 102 ILE A CA 1
ATOM 835 C C . ILE A 1 102 ? 12.305 8.633 -4.944 1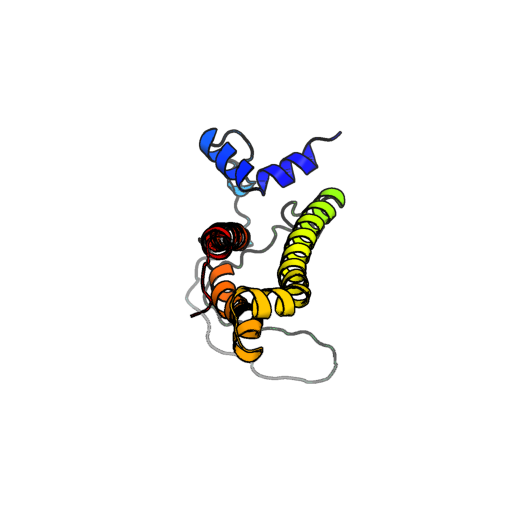.00 86.81 102 ILE A C 1
ATOM 837 O O . ILE A 1 102 ? 11.623 8.408 -3.953 1.00 86.81 102 ILE A O 1
ATOM 841 N N . TYR A 1 103 ? 11.765 8.843 -6.146 1.00 85.88 103 TYR A N 1
ATOM 842 C CA . TYR A 1 103 ? 10.320 8.877 -6.364 1.00 85.88 103 TYR A CA 1
ATOM 843 C C . TYR A 1 103 ? 9.632 7.553 -5.995 1.00 85.88 103 TYR A C 1
ATOM 845 O O . TYR A 1 103 ? 8.641 7.551 -5.265 1.00 85.88 103 TYR A O 1
ATOM 853 N N . VAL A 1 104 ? 10.172 6.416 -6.449 1.00 84.75 104 VAL A N 1
ATOM 854 C CA . VAL A 1 104 ? 9.613 5.089 -6.138 1.00 84.75 104 VAL A CA 1
ATOM 855 C C . VAL A 1 104 ? 9.713 4.787 -4.641 1.00 84.75 104 VAL A C 1
ATOM 857 O O . VAL A 1 104 ? 8.736 4.328 -4.047 1.00 84.75 104 VAL A O 1
ATOM 860 N N . SER A 1 105 ? 10.855 5.089 -4.015 1.00 87.75 105 SER A N 1
ATOM 861 C CA . SER A 1 105 ? 11.025 4.936 -2.567 1.00 87.75 105 SER A CA 1
ATOM 862 C C . SER A 1 105 ? 10.063 5.830 -1.788 1.00 87.75 105 SER A C 1
ATOM 864 O O . SER A 1 105 ? 9.429 5.368 -0.846 1.00 87.75 105 SER A O 1
ATOM 866 N N . PHE A 1 106 ? 9.895 7.087 -2.205 1.00 91.69 106 PHE A N 1
ATOM 867 C CA . PHE A 1 106 ? 8.991 8.046 -1.573 1.00 91.69 106 PHE A CA 1
ATOM 868 C C . PHE A 1 106 ? 7.542 7.551 -1.565 1.00 91.69 106 PHE A C 1
ATOM 870 O O . PHE A 1 106 ? 6.895 7.590 -0.523 1.00 91.69 106 PHE A O 1
ATOM 877 N N . ILE A 1 107 ? 7.047 7.003 -2.681 1.00 88.69 107 ILE A N 1
ATOM 878 C CA . ILE A 1 107 ? 5.707 6.395 -2.730 1.00 88.69 107 ILE A CA 1
ATOM 879 C C . ILE A 1 107 ? 5.582 5.256 -1.711 1.00 88.69 107 ILE A C 1
ATOM 881 O O . ILE A 1 107 ? 4.582 5.177 -0.999 1.00 88.69 107 ILE A O 1
ATOM 885 N N . HIS A 1 108 ? 6.595 4.390 -1.616 1.00 88.56 108 HIS A N 1
ATOM 886 C CA . HIS A 1 108 ? 6.609 3.313 -0.624 1.00 88.56 108 HIS A CA 1
ATOM 887 C C . HIS A 1 108 ? 6.572 3.855 0.811 1.00 88.56 108 HIS A C 1
ATOM 889 O O . HIS A 1 108 ? 5.790 3.367 1.622 1.00 88.56 108 HIS A O 1
ATOM 895 N N . TYR A 1 109 ? 7.349 4.898 1.112 1.00 92.94 109 TYR A N 1
ATOM 896 C CA . TYR A 1 109 ? 7.327 5.546 2.424 1.00 92.94 109 TYR A CA 1
ATOM 897 C C . TYR A 1 109 ? 5.961 6.137 2.765 1.00 92.94 109 TYR A C 1
ATOM 899 O O . TYR A 1 109 ? 5.523 6.003 3.903 1.00 92.94 109 TYR A O 1
ATOM 907 N N . ILE A 1 110 ? 5.265 6.740 1.799 1.00 92.62 110 ILE A N 1
ATOM 908 C CA . ILE A 1 110 ? 3.915 7.273 2.012 1.00 92.62 110 ILE A CA 1
ATOM 909 C C . ILE A 1 110 ? 2.924 6.152 2.351 1.00 92.62 110 ILE A C 1
ATOM 911 O O . ILE A 1 110 ? 2.159 6.291 3.302 1.00 92.62 110 ILE A O 1
ATOM 915 N N . ILE A 1 111 ? 2.956 5.023 1.637 1.00 89.00 111 ILE A N 1
ATOM 916 C CA . ILE A 1 111 ? 2.087 3.870 1.943 1.00 89.00 111 ILE A CA 1
ATOM 917 C C . ILE A 1 111 ? 2.361 3.349 3.362 1.00 89.00 111 ILE A C 1
ATOM 919 O O . ILE A 1 111 ? 1.426 3.115 4.134 1.00 89.00 111 ILE A O 1
ATOM 923 N N . SER A 1 112 ? 3.636 3.213 3.732 1.00 90.94 112 SER A N 1
ATOM 924 C CA . SER A 1 112 ? 4.025 2.810 5.085 1.00 90.94 112 SER A CA 1
ATOM 925 C C . SER A 1 112 ? 3.545 3.817 6.131 1.00 90.94 112 SER A C 1
ATOM 927 O O . SER A 1 112 ? 2.970 3.419 7.140 1.00 90.94 112 SER A O 1
ATOM 929 N N . LEU A 1 113 ? 3.705 5.118 5.874 1.00 92.81 113 LEU A N 1
ATOM 930 C CA . LEU A 1 113 ? 3.247 6.185 6.760 1.00 92.81 113 LEU A CA 1
ATOM 931 C C . LEU A 1 113 ? 1.743 6.080 7.034 1.00 92.81 113 LEU A C 1
ATOM 933 O O . LEU A 1 113 ? 1.348 6.093 8.195 1.00 92.81 113 LEU A O 1
ATOM 937 N N . PHE A 1 114 ? 0.914 5.919 5.999 1.00 89.75 114 PHE A N 1
ATOM 938 C CA . PHE A 1 114 ? -0.533 5.743 6.168 1.00 89.75 114 PHE A CA 1
ATOM 939 C C . PHE A 1 114 ? -0.884 4.475 6.954 1.00 89.75 114 PHE A C 1
ATOM 941 O O . PHE A 1 114 ? -1.805 4.498 7.767 1.00 89.75 114 PHE A O 1
ATOM 948 N N . THR A 1 115 ? -0.129 3.393 6.760 1.00 87.88 115 THR A N 1
ATOM 949 C CA . THR A 1 115 ? -0.329 2.136 7.498 1.00 87.88 115 THR A CA 1
ATOM 950 C C . THR A 1 115 ? -0.086 2.327 8.998 1.00 87.88 115 THR A C 1
ATOM 952 O O . THR A 1 115 ? -0.907 1.915 9.816 1.00 87.88 115 THR A O 1
ATOM 955 N N . TYR A 1 116 ? 0.998 3.010 9.376 1.00 90.12 116 TYR A N 1
ATOM 956 C CA . TYR A 1 116 ? 1.265 3.340 10.779 1.00 90.12 116 TYR A CA 1
ATOM 957 C C . TYR A 1 116 ? 0.265 4.358 11.329 1.00 90.12 116 TYR A C 1
ATOM 959 O O . TYR A 1 116 ? -0.222 4.206 12.450 1.00 90.12 116 TYR A O 1
ATOM 967 N N . PHE A 1 117 ? -0.091 5.360 10.527 1.00 90.69 117 PHE A N 1
ATOM 968 C CA . PHE A 1 117 ? -1.052 6.387 10.907 1.00 90.69 117 PHE A CA 1
ATOM 969 C C . PHE A 1 117 ? -2.433 5.802 11.216 1.00 90.69 117 PHE A C 1
ATOM 971 O O . PHE A 1 117 ? -3.051 6.223 12.188 1.00 90.69 117 PHE A O 1
ATOM 978 N N . ALA A 1 118 ? -2.886 4.795 10.462 1.00 86.50 118 ALA A N 1
ATOM 979 C CA . ALA A 1 118 ? -4.150 4.104 10.719 1.00 86.50 118 ALA A CA 1
ATOM 980 C C . ALA A 1 118 ? -4.209 3.510 12.138 1.00 86.50 118 ALA A C 1
ATOM 982 O O . ALA A 1 118 ? -5.218 3.650 12.824 1.00 86.50 118 ALA A O 1
ATOM 983 N N . SER A 1 119 ? -3.108 2.912 12.608 1.00 87.56 119 SER A N 1
ATOM 984 C CA . SER A 1 119 ? -3.021 2.382 13.975 1.00 87.56 119 SER A CA 1
ATOM 985 C C . SER A 1 119 ? -2.950 3.490 15.033 1.00 87.56 119 SER A C 1
ATOM 987 O O . SER A 1 119 ? -3.597 3.401 16.073 1.00 87.56 119 SER A O 1
ATOM 989 N N . ALA A 1 120 ? -2.218 4.570 14.745 1.00 90.19 120 ALA A N 1
ATOM 990 C CA . ALA A 1 120 ? -2.025 5.682 15.669 1.00 90.19 120 ALA A CA 1
ATOM 991 C C . ALA A 1 120 ? -3.298 6.519 15.871 1.00 90.19 120 ALA A C 1
ATOM 993 O O . ALA A 1 120 ? -3.510 7.054 16.956 1.00 90.19 120 ALA A O 1
ATOM 994 N N . ASN A 1 121 ? -4.148 6.627 14.845 1.00 89.81 121 ASN A N 1
ATOM 995 C CA . ASN A 1 121 ? -5.395 7.388 14.923 1.00 89.81 121 ASN A CA 1
ATOM 996 C C . ASN A 1 121 ? -6.450 6.714 15.812 1.00 89.81 121 ASN A C 1
ATOM 998 O O . ASN A 1 121 ? -7.305 7.397 16.365 1.00 89.81 121 ASN A O 1
ATOM 1002 N N . TYR A 1 122 ? -6.382 5.389 15.970 1.00 88.38 122 TYR A N 1
ATOM 1003 C CA . TYR A 1 122 ? -7.368 4.631 16.737 1.00 88.38 122 TYR A CA 1
ATOM 1004 C C . TYR A 1 122 ? -7.230 4.837 18.252 1.00 88.38 122 TYR A C 1
ATOM 1006 O O . TYR A 1 122 ? -8.223 5.037 18.945 1.00 88.38 122 TYR A O 1
ATOM 1014 N N . THR A 1 123 ? -5.997 4.836 18.768 1.00 88.75 123 THR A N 1
ATOM 1015 C CA . THR A 1 123 ? -5.693 4.927 20.207 1.00 88.75 123 THR A CA 1
ATOM 1016 C C . THR A 1 123 ? -6.386 6.085 20.946 1.00 88.75 123 THR A C 1
ATOM 1018 O O . THR A 1 123 ? -7.006 5.812 21.972 1.00 88.75 123 THR A O 1
ATOM 1021 N N . PRO A 1 124 ? -6.339 7.351 20.478 1.00 91.50 124 PRO A N 1
ATOM 1022 C CA . PRO A 1 124 ? -7.007 8.455 21.176 1.00 91.50 124 PRO A CA 1
ATOM 1023 C C . PRO A 1 124 ? -8.542 8.389 21.114 1.00 91.50 124 PRO A C 1
ATOM 1025 O O . PRO A 1 124 ? -9.203 9.022 21.929 1.00 91.50 124 PRO A O 1
ATOM 1028 N N . GLY A 1 125 ? -9.120 7.633 20.173 1.00 88.50 125 GLY A N 1
ATOM 1029 C CA . GLY A 1 125 ? -10.571 7.488 20.027 1.00 88.50 125 GLY A CA 1
ATOM 1030 C C . GLY A 1 125 ? -11.193 6.426 20.938 1.00 88.50 125 GLY A C 1
ATOM 1031 O O . GLY A 1 125 ? -12.413 6.309 20.978 1.00 88.50 125 GLY A O 1
ATOM 1032 N N . ILE A 1 126 ? -10.385 5.647 21.669 1.00 88.81 126 ILE A N 1
ATOM 1033 C CA . ILE A 1 126 ? -10.874 4.519 22.478 1.00 88.81 126 ILE A CA 1
ATOM 1034 C C . ILE A 1 126 ? -11.838 4.992 23.573 1.00 88.81 126 ILE A C 1
ATOM 1036 O O . ILE A 1 126 ? -12.896 4.393 23.733 1.00 88.81 126 ILE A O 1
ATOM 1040 N N . GLU A 1 127 ? -11.510 6.064 24.298 1.00 89.12 127 GLU A N 1
ATOM 1041 C CA . GLU A 1 127 ? -12.366 6.582 25.378 1.00 89.12 127 GLU A CA 1
ATOM 1042 C C . GLU A 1 127 ? -13.721 7.063 24.839 1.00 89.12 127 GLU A C 1
ATOM 1044 O O . GLU A 1 127 ? -14.767 6.670 25.351 1.00 89.12 127 GLU A O 1
ATOM 1049 N N . GLN A 1 128 ? -13.708 7.813 23.733 1.00 88.75 128 GLN A N 1
ATOM 1050 C CA . GLN A 1 128 ? -14.926 8.268 23.052 1.00 88.75 128 GLN A CA 1
ATOM 1051 C C . GLN A 1 128 ? -15.780 7.092 22.568 1.00 88.75 128 GLN A C 1
ATOM 1053 O O . GLN A 1 128 ? -16.998 7.099 22.727 1.00 88.75 128 GLN A O 1
ATOM 1058 N N . LEU A 1 129 ? -15.145 6.044 22.040 1.00 87.44 129 LEU A N 1
ATOM 1059 C CA . LEU A 1 129 ? -15.827 4.833 21.589 1.00 87.44 129 LEU A CA 1
ATOM 1060 C C . LEU A 1 129 ? -16.496 4.081 22.750 1.00 87.44 129 LEU A C 1
ATOM 1062 O O . LEU A 1 129 ? -17.575 3.510 22.586 1.00 87.44 129 LEU A O 1
ATOM 1066 N N . GLN A 1 130 ? -15.870 4.074 23.930 1.00 89.00 130 GLN A N 1
ATOM 1067 C CA . GLN A 1 130 ? -16.450 3.481 25.135 1.00 89.00 130 GLN A CA 1
ATOM 1068 C C . GLN A 1 130 ? -17.690 4.246 25.605 1.00 89.00 130 GLN A C 1
ATOM 1070 O O . GLN A 1 130 ? -18.676 3.609 25.975 1.00 89.00 130 GLN A O 1
ATOM 1075 N N . GLU A 1 131 ? -17.655 5.578 25.564 1.00 88.56 131 GLU A N 1
ATOM 1076 C CA . GLU A 1 131 ? -18.782 6.435 25.945 1.00 88.56 131 GLU A CA 1
ATOM 1077 C C . GLU A 1 131 ? -19.941 6.352 24.943 1.00 88.56 131 GLU A C 1
ATOM 1079 O O . GLU A 1 131 ? -21.089 6.177 25.348 1.00 88.56 131 GLU A O 1
ATOM 1084 N N . GLU A 1 132 ? -19.653 6.418 23.640 1.00 86.94 132 GLU A N 1
ATOM 1085 C CA . GLU A 1 132 ? -20.667 6.433 22.579 1.00 86.94 132 GLU A CA 1
ATOM 1086 C C . GLU A 1 132 ? -21.406 5.093 22.456 1.00 86.94 132 GLU A C 1
ATOM 1088 O O . GLU A 1 132 ? -22.630 5.060 22.321 1.00 86.94 132 GLU A O 1
ATOM 1093 N N . PHE A 1 133 ? -20.679 3.975 22.543 1.00 85.12 133 PHE A N 1
ATOM 1094 C CA . PHE A 1 133 ? -21.260 2.636 22.404 1.00 85.12 133 PHE A CA 1
ATOM 1095 C C . PHE A 1 133 ? -21.577 1.959 23.745 1.00 85.12 133 PHE A C 1
ATOM 1097 O O . PHE A 1 133 ? -22.127 0.856 23.752 1.00 85.12 133 PHE A O 1
ATOM 1104 N N . GLY A 1 134 ? -21.236 2.582 24.880 1.00 85.94 134 GLY A N 1
ATOM 1105 C CA . GLY A 1 134 ? -21.442 2.013 26.216 1.00 85.94 134 GLY A CA 1
ATOM 1106 C C . GLY A 1 134 ? -20.698 0.690 26.437 1.00 85.94 134 GLY A C 1
ATOM 1107 O O . GLY A 1 134 ? -21.202 -0.203 27.121 1.00 85.94 134 GLY A O 1
ATOM 1108 N N . ILE A 1 135 ? -19.526 0.521 25.814 1.00 86.81 135 ILE A N 1
ATOM 1109 C CA . ILE A 1 135 ? -18.765 -0.737 25.810 1.00 86.81 135 ILE A CA 1
ATOM 1110 C C . ILE A 1 135 ? -17.604 -0.738 26.812 1.00 86.81 135 ILE A C 1
ATOM 1112 O O . ILE A 1 135 ? -16.988 0.283 27.114 1.00 86.81 135 ILE A O 1
ATOM 1116 N N . ASN A 1 136 ? -17.255 -1.932 27.301 1.00 88.75 136 ASN A N 1
ATOM 1117 C CA . ASN A 1 136 ? -16.086 -2.119 28.161 1.00 88.75 136 ASN A CA 1
ATOM 1118 C C . ASN A 1 136 ? -14.774 -1.961 27.364 1.00 88.75 136 ASN A C 1
ATOM 1120 O O . ASN A 1 136 ? -14.727 -2.242 26.165 1.00 88.75 136 ASN A O 1
ATOM 1124 N N . HIS A 1 137 ? -13.686 -1.609 28.049 1.00 87.62 137 HIS A N 1
ATOM 1125 C CA . HIS A 1 137 ? -12.362 -1.377 27.465 1.00 87.62 137 HIS A CA 1
ATOM 1126 C C . HIS A 1 137 ? -11.849 -2.578 26.654 1.00 87.62 137 HIS A C 1
ATOM 1128 O O . HIS A 1 137 ? -11.254 -2.425 25.588 1.00 87.62 137 HIS A O 1
ATOM 1134 N N . VAL A 1 138 ? -12.161 -3.796 27.114 1.00 90.50 138 VAL A N 1
ATOM 1135 C CA . VAL A 1 138 ? -11.838 -5.038 26.394 1.00 90.50 138 VAL A CA 1
ATOM 1136 C C . VAL A 1 138 ? -12.465 -5.051 25.000 1.00 90.50 138 VAL A C 1
ATOM 1138 O O . VAL A 1 138 ? -11.791 -5.402 24.043 1.00 90.50 138 VAL A O 1
ATOM 1141 N N . LYS A 1 139 ? -13.728 -4.625 24.854 1.00 87.69 139 LYS A N 1
ATOM 1142 C CA . LYS A 1 139 ? -14.392 -4.549 23.543 1.00 87.69 139 LYS A CA 1
ATOM 1143 C C . LYS A 1 139 ? -13.843 -3.405 22.688 1.00 87.69 139 LYS A C 1
ATOM 1145 O O . LYS A 1 139 ? -13.648 -3.585 21.491 1.00 87.69 139 LYS A O 1
ATOM 1150 N N . ALA A 1 140 ? -13.544 -2.261 23.303 1.00 88.25 140 ALA A N 1
ATOM 1151 C CA . ALA A 1 140 ? -13.008 -1.092 22.604 1.00 88.25 140 ALA A CA 1
ATOM 1152 C C . ALA A 1 140 ? -11.586 -1.312 22.051 1.00 88.25 140 ALA A C 1
ATOM 1154 O O . ALA A 1 140 ? -11.179 -0.649 21.102 1.00 88.25 140 ALA A O 1
ATOM 1155 N N . THR A 1 141 ? -10.830 -2.267 22.592 1.00 90.56 141 THR A N 1
ATOM 1156 C CA . THR A 1 141 ? -9.472 -2.605 22.129 1.00 90.56 141 THR A CA 1
ATOM 1157 C C . THR A 1 141 ? -9.432 -3.727 21.085 1.00 90.56 141 THR A C 1
ATOM 1159 O O . THR A 1 141 ? -8.396 -3.916 20.444 1.00 90.56 141 THR A O 1
ATOM 1162 N N . LEU A 1 142 ? -10.552 -4.421 20.829 1.00 89.38 142 LEU A N 1
ATOM 1163 C CA . LEU A 1 142 ? -10.618 -5.525 19.857 1.00 89.38 142 LEU A CA 1
ATOM 1164 C C . LEU A 1 142 ? -10.149 -5.135 18.446 1.00 89.38 142 LEU A C 1
ATOM 1166 O O . LEU A 1 142 ? -9.386 -5.909 17.861 1.00 89.38 142 LEU A O 1
ATOM 1170 N N . PRO A 1 143 ? -10.525 -3.966 17.881 1.00 88.88 143 PRO A N 1
ATOM 1171 C CA . PRO A 1 143 ? -10.073 -3.587 16.542 1.00 88.88 143 PRO A CA 1
ATOM 1172 C C . PRO A 1 143 ? -8.554 -3.425 16.446 1.00 88.88 143 PRO A C 1
ATOM 1174 O O . PRO A 1 143 ? -7.962 -3.801 15.436 1.00 88.88 143 PRO A O 1
ATOM 1177 N N . LEU A 1 144 ? -7.902 -2.947 17.512 1.00 89.69 144 LEU A N 1
ATOM 1178 C CA . LEU A 1 144 ? -6.446 -2.823 17.563 1.00 89.69 144 LEU A CA 1
ATOM 1179 C C . LEU A 1 144 ? -5.769 -4.202 17.590 1.00 89.69 144 LEU A C 1
ATOM 1181 O O . LEU A 1 144 ? -4.806 -4.434 16.860 1.00 89.69 144 LEU A O 1
ATOM 1185 N N . SER A 1 145 ? -6.299 -5.150 18.369 1.00 91.88 145 SER A N 1
ATOM 1186 C CA . SER A 1 145 ? -5.811 -6.537 18.361 1.00 91.88 145 SER A CA 1
ATOM 1187 C C . SER A 1 145 ? -5.997 -7.202 16.994 1.00 91.88 145 SER A C 1
ATOM 1189 O O . SER A 1 145 ? -5.093 -7.886 16.511 1.00 91.88 145 SER A O 1
ATOM 1191 N N . LEU A 1 146 ? -7.138 -6.967 16.338 1.00 90.31 146 LEU A N 1
ATOM 1192 C CA . LEU A 1 146 ? -7.423 -7.505 15.009 1.00 90.31 146 LEU A CA 1
ATOM 1193 C C . LEU A 1 146 ? -6.518 -6.885 13.931 1.00 90.31 146 LEU A C 1
ATOM 1195 O O . LEU A 1 146 ? -6.085 -7.589 13.020 1.00 90.31 146 LEU A O 1
ATOM 1199 N N . PHE A 1 147 ? -6.170 -5.601 14.065 1.00 89.25 147 PHE A N 1
ATOM 1200 C CA . PHE A 1 147 ? -5.185 -4.937 13.210 1.00 89.25 147 PHE A CA 1
ATOM 1201 C C . PHE A 1 147 ? -3.811 -5.614 13.304 1.00 89.25 147 PHE A C 1
ATOM 1203 O O . PHE A 1 147 ? -3.223 -5.951 12.277 1.00 89.25 147 PHE A O 1
ATOM 1210 N N . VAL A 1 148 ? -3.319 -5.882 14.520 1.00 90.88 148 VAL A N 1
ATOM 1211 C CA . VAL A 1 148 ? -2.029 -6.569 14.729 1.00 90.88 148 VAL A CA 1
ATOM 1212 C C . VAL A 1 148 ? -2.068 -8.002 14.193 1.00 90.88 148 VAL A C 1
ATOM 1214 O O . VAL A 1 148 ? -1.119 -8.447 13.546 1.00 90.88 148 VAL A O 1
ATOM 1217 N N . PHE A 1 149 ? -3.179 -8.714 14.398 1.00 92.88 149 PHE A N 1
ATOM 1218 C CA . PHE A 1 149 ? -3.381 -10.045 13.828 1.00 92.88 149 PHE A CA 1
ATOM 1219 C C . PHE A 1 149 ? -3.314 -10.024 12.292 1.00 92.88 149 PHE A C 1
ATOM 1221 O O . PHE A 1 149 ? -2.582 -10.809 11.686 1.00 92.88 149 PHE A O 1
ATOM 1228 N N . GLY A 1 150 ? -4.019 -9.083 11.657 1.00 90.19 150 GLY A N 1
ATOM 1229 C CA . GLY A 1 150 ? -3.971 -8.883 10.210 1.00 90.19 150 GLY A CA 1
ATOM 1230 C C . GLY A 1 150 ? -2.572 -8.517 9.710 1.00 90.19 150 GLY A C 1
ATOM 1231 O O . GLY A 1 150 ? -2.142 -9.026 8.676 1.00 90.19 150 GLY A O 1
ATOM 1232 N N . TYR A 1 151 ? -1.828 -7.705 10.465 1.00 88.75 151 TYR A N 1
ATOM 1233 C CA . TYR A 1 151 ? -0.448 -7.343 10.144 1.00 88.75 151 TYR A CA 1
ATOM 1234 C C . TYR A 1 151 ? 0.498 -8.554 10.158 1.00 88.75 151 TYR A C 1
ATOM 1236 O O . TYR A 1 151 ? 1.375 -8.651 9.304 1.00 88.75 151 TYR A O 1
ATOM 1244 N N . GLY A 1 152 ? 0.300 -9.508 11.074 1.00 91.06 152 GLY A N 1
ATOM 1245 C CA . GLY A 1 152 ? 1.059 -10.763 11.098 1.00 91.06 152 GLY A CA 1
ATOM 1246 C C . GLY A 1 152 ? 0.653 -11.741 9.990 1.00 91.06 152 GLY A C 1
ATOM 1247 O O . GLY A 1 152 ? 1.507 -12.344 9.340 1.00 91.06 152 GLY A O 1
ATOM 1248 N N . MET A 1 153 ? -0.649 -11.879 9.734 1.00 92.44 153 MET A N 1
ATOM 1249 C CA . MET A 1 153 ? -1.172 -12.825 8.742 1.00 92.44 153 MET A CA 1
ATOM 1250 C C . MET A 1 153 ? -0.973 -12.348 7.294 1.00 92.44 153 MET A C 1
ATOM 1252 O O . MET A 1 153 ? -0.787 -13.162 6.388 1.00 92.44 153 MET A O 1
ATOM 1256 N N . GLY A 1 154 ? -0.980 -11.033 7.060 1.00 88.00 154 GLY A N 1
ATOM 1257 C CA . GLY A 1 154 ? -0.867 -10.428 5.733 1.00 88.00 154 GLY A CA 1
ATOM 1258 C C . GLY A 1 154 ? 0.361 -10.906 4.947 1.00 88.00 154 GLY A C 1
ATOM 1259 O O . GLY A 1 154 ? 0.190 -11.476 3.868 1.00 88.00 154 GLY A O 1
ATOM 1260 N N . PRO A 1 155 ? 1.592 -10.749 5.468 1.00 87.00 155 PRO A N 1
ATOM 1261 C CA . PRO A 1 155 ? 2.810 -11.202 4.796 1.00 87.00 155 PRO A CA 1
ATOM 1262 C C . PRO A 1 155 ? 2.849 -12.712 4.553 1.00 87.00 155 PRO A C 1
ATOM 1264 O O . PRO A 1 155 ? 3.379 -13.144 3.533 1.00 87.00 155 PRO A O 1
ATOM 1267 N N . MET A 1 156 ? 2.256 -13.512 5.443 1.00 89.12 156 MET A N 1
ATOM 1268 C CA . MET A 1 156 ? 2.243 -14.971 5.318 1.00 89.12 156 MET A CA 1
ATOM 1269 C C . MET A 1 156 ? 1.466 -15.434 4.078 1.00 89.12 156 MET A C 1
ATOM 1271 O O . MET A 1 156 ? 1.874 -16.376 3.404 1.00 89.12 156 MET A O 1
ATOM 1275 N N . ILE A 1 157 ? 0.374 -14.743 3.743 1.00 87.69 157 ILE A N 1
ATOM 1276 C CA . ILE A 1 157 ? -0.444 -15.042 2.559 1.00 87.69 157 ILE A CA 1
ATOM 1277 C C . ILE A 1 157 ? 0.111 -14.331 1.319 1.00 87.69 157 ILE A C 1
ATOM 1279 O O . ILE A 1 157 ? 0.196 -14.913 0.238 1.00 87.69 157 ILE A O 1
ATOM 1283 N N . LEU A 1 158 ? 0.488 -13.058 1.458 1.00 84.88 158 LEU A N 1
ATOM 1284 C CA . LEU A 1 158 ? 0.872 -12.206 0.331 1.00 84.88 158 LEU A CA 1
ATOM 1285 C C . LEU A 1 158 ? 2.310 -12.431 -0.147 1.00 84.88 158 LEU A C 1
ATOM 1287 O O . LEU A 1 158 ? 2.596 -12.163 -1.312 1.00 84.88 158 LEU A O 1
ATOM 1291 N N . GLY A 1 159 ? 3.196 -12.937 0.713 1.00 84.06 159 GLY A N 1
ATOM 1292 C CA . GLY A 1 159 ? 4.574 -13.304 0.382 1.00 84.06 159 GLY A CA 1
ATOM 1293 C C . GLY A 1 159 ? 4.655 -14.270 -0.804 1.00 84.06 159 GLY A C 1
ATOM 1294 O O . GLY A 1 159 ? 5.117 -13.852 -1.870 1.00 84.06 159 GLY A O 1
ATOM 1295 N N . PRO A 1 160 ? 4.127 -15.507 -0.694 1.00 83.81 160 PRO A N 1
ATOM 1296 C CA . PRO A 1 160 ? 4.152 -16.468 -1.800 1.00 83.81 160 PRO A CA 1
ATOM 1297 C C . PRO A 1 160 ? 3.342 -15.989 -3.012 1.00 83.81 160 PRO A C 1
ATOM 1299 O O . PRO A 1 160 ? 3.692 -16.259 -4.161 1.00 83.81 160 PRO A O 1
ATOM 1302 N N . LEU A 1 161 ? 2.275 -15.217 -2.784 1.00 81.19 161 LEU A N 1
ATOM 1303 C CA . LEU A 1 161 ? 1.468 -14.656 -3.866 1.00 81.19 161 LEU A CA 1
ATOM 1304 C C . LEU A 1 161 ? 2.239 -13.611 -4.692 1.00 81.19 161 LEU A C 1
ATOM 1306 O O . LEU A 1 161 ? 1.948 -13.419 -5.875 1.00 81.19 161 LEU A O 1
ATOM 1310 N N . SER A 1 162 ? 3.236 -12.957 -4.089 1.00 80.56 162 SER A N 1
ATOM 1311 C CA . SER A 1 162 ? 4.063 -11.946 -4.751 1.00 80.56 162 SER A CA 1
ATOM 1312 C C . SER A 1 162 ? 5.076 -12.510 -5.742 1.00 80.56 162 SER A C 1
ATOM 1314 O O . SER A 1 162 ? 5.408 -11.833 -6.720 1.00 80.56 162 SER A O 1
ATOM 1316 N N . GLU A 1 163 ? 5.492 -13.759 -5.538 1.00 77.38 163 GLU A N 1
ATOM 1317 C CA . GLU A 1 163 ? 6.434 -14.487 -6.394 1.00 77.38 163 GLU A CA 1
ATOM 1318 C C . GLU A 1 163 ? 5.741 -15.158 -7.585 1.00 77.38 163 GLU A C 1
ATOM 1320 O O . GLU A 1 163 ? 6.380 -15.544 -8.566 1.00 77.38 163 GLU A O 1
ATOM 1325 N N . HIS A 1 164 ? 4.411 -15.263 -7.550 1.00 77.62 164 HIS A N 1
ATOM 1326 C CA . HIS A 1 164 ? 3.662 -15.865 -8.638 1.00 77.62 164 HIS A CA 1
ATOM 1327 C C . HIS A 1 164 ? 3.771 -15.028 -9.927 1.00 77.62 164 HIS A C 1
ATOM 1329 O O . HIS A 1 164 ? 3.367 -13.859 -9.976 1.00 77.62 164 HIS A O 1
ATOM 1335 N N . LYS A 1 165 ? 4.255 -15.667 -11.005 1.00 60.66 165 LYS A N 1
ATOM 1336 C CA . LYS A 1 165 ? 4.589 -15.061 -12.313 1.00 60.66 165 LYS A CA 1
ATOM 1337 C C . LYS A 1 165 ? 3.468 -14.201 -12.917 1.00 60.66 165 LYS A C 1
ATOM 1339 O O . LYS A 1 165 ? 3.747 -13.195 -13.564 1.00 60.66 165 LYS A O 1
ATOM 1344 N N . SER A 1 166 ? 2.200 -14.563 -12.698 1.00 65.38 166 SER A N 1
ATOM 1345 C CA . SER A 1 166 ? 1.054 -13.795 -13.214 1.00 65.38 166 SER A CA 1
ATOM 1346 C C . SER A 1 166 ? 0.710 -12.556 -12.391 1.00 65.38 166 SER A C 1
ATOM 1348 O O . SER A 1 166 ? 0.088 -11.632 -12.923 1.00 65.38 166 SER A O 1
ATOM 1350 N N . ILE A 1 167 ? 1.067 -12.511 -11.108 1.00 68.50 167 ILE A N 1
ATOM 1351 C CA . ILE A 1 167 ? 0.581 -11.490 -10.177 1.00 68.50 167 ILE A CA 1
ATOM 1352 C C . ILE A 1 167 ? 1.657 -10.416 -10.032 1.00 68.50 167 ILE A C 1
ATOM 1354 O O . ILE A 1 167 ? 1.396 -9.283 -10.429 1.00 68.50 167 ILE A O 1
ATOM 1358 N N . GLY A 1 168 ? 2.885 -10.776 -9.652 1.00 75.00 168 GLY A N 1
ATOM 1359 C CA . GLY A 1 168 ? 4.020 -9.853 -9.543 1.00 75.00 168 GLY A CA 1
ATOM 1360 C C . GLY A 1 168 ? 3.806 -8.725 -8.521 1.00 75.00 168 GLY A C 1
ATOM 1361 O O . GLY A 1 168 ? 2.707 -8.207 -8.355 1.00 75.00 168 GLY A O 1
ATOM 1362 N N . ARG A 1 169 ? 4.875 -8.279 -7.853 1.00 78.44 169 ARG A N 1
ATOM 1363 C CA . ARG A 1 169 ? 4.813 -7.430 -6.642 1.00 78.44 169 ARG A CA 1
ATOM 1364 C C . ARG A 1 169 ? 3.906 -6.187 -6.715 1.00 78.44 169 ARG A C 1
ATOM 1366 O O . ARG A 1 169 ? 3.235 -5.861 -5.743 1.00 78.44 169 ARG A O 1
ATOM 1373 N N . ASN A 1 170 ? 3.849 -5.501 -7.858 1.00 75.75 170 ASN A N 1
ATOM 1374 C CA . ASN A 1 170 ? 3.069 -4.263 -8.003 1.00 75.75 170 ASN A CA 1
ATOM 1375 C C . ASN A 1 170 ? 1.542 -4.491 -7.946 1.00 75.75 170 ASN A C 1
ATOM 1377 O O . ASN A 1 170 ? 0.816 -3.686 -7.368 1.00 75.75 170 ASN A O 1
ATOM 1381 N N . LYS A 1 171 ? 1.036 -5.612 -8.489 1.00 79.44 171 LYS A N 1
ATOM 1382 C CA . LYS A 1 171 ? -0.414 -5.885 -8.487 1.00 79.44 171 LYS A CA 1
ATOM 1383 C C . LYS A 1 171 ? -0.938 -6.161 -7.086 1.00 79.44 171 LYS A C 1
ATOM 1385 O O . LYS A 1 171 ? -2.061 -5.772 -6.790 1.00 79.44 171 LYS A O 1
ATOM 1390 N N . ILE A 1 172 ? -0.123 -6.788 -6.235 1.00 85.56 172 ILE A N 1
ATOM 1391 C CA . ILE A 1 172 ? -0.493 -7.039 -4.839 1.00 85.56 172 ILE A CA 1
ATOM 1392 C C . ILE A 1 172 ? -0.767 -5.718 -4.135 1.00 85.56 172 ILE A C 1
ATOM 1394 O O . ILE A 1 172 ? -1.840 -5.584 -3.567 1.00 85.56 172 ILE A O 1
ATOM 1398 N N . PHE A 1 173 ? 0.125 -4.726 -4.252 1.00 83.31 173 PHE A N 1
ATOM 1399 C CA . PHE A 1 173 ? -0.081 -3.415 -3.627 1.00 83.31 173 PHE A CA 1
ATOM 1400 C C . 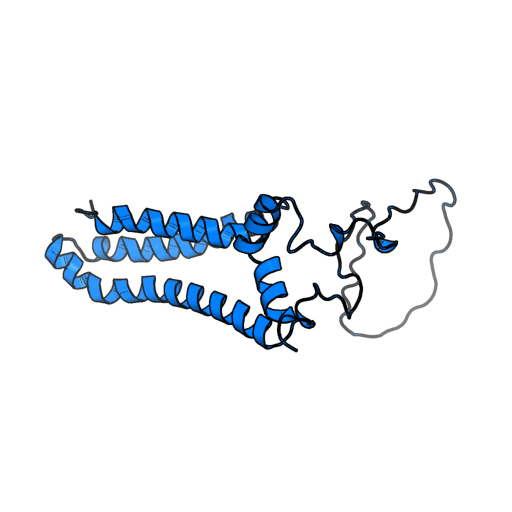PHE A 1 173 ? -1.382 -2.736 -4.068 1.00 83.31 173 PHE A C 1
ATOM 1402 O O . PHE A 1 173 ? -2.092 -2.179 -3.240 1.00 83.31 173 PHE A O 1
ATOM 1409 N N . ILE A 1 174 ? -1.725 -2.794 -5.358 1.00 84.19 174 ILE A N 1
ATOM 1410 C CA . ILE A 1 174 ? -2.963 -2.181 -5.862 1.00 84.19 174 ILE A CA 1
ATOM 1411 C C . ILE A 1 174 ? -4.195 -2.917 -5.333 1.00 84.19 174 ILE A C 1
ATOM 1413 O O . ILE A 1 174 ? -5.144 -2.278 -4.888 1.00 84.19 174 ILE A O 1
ATOM 1417 N N . VAL A 1 175 ? -4.192 -4.252 -5.375 1.00 87.00 175 VAL A N 1
ATOM 1418 C CA . VAL A 1 175 ? -5.328 -5.064 -4.919 1.00 87.00 175 VAL A CA 1
ATOM 1419 C C . VAL A 1 175 ? -5.534 -4.911 -3.414 1.00 87.00 175 VAL A C 1
ATOM 1421 O O . VAL A 1 175 ? -6.668 -4.732 -2.978 1.00 87.00 175 VAL A O 1
ATOM 1424 N N . THR A 1 176 ? -4.465 -4.923 -2.616 1.00 86.69 176 THR A N 1
ATOM 1425 C CA . THR A 1 176 ? -4.571 -4.748 -1.162 1.00 86.69 176 THR A CA 1
ATOM 1426 C C . THR A 1 176 ? -5.048 -3.347 -0.798 1.00 86.69 176 THR A C 1
ATOM 1428 O O . THR A 1 176 ? -5.941 -3.225 0.036 1.00 86.69 176 THR A O 1
ATOM 1431 N N . LEU A 1 177 ? -4.548 -2.299 -1.464 1.00 86.56 177 LEU A N 1
ATOM 1432 C CA . LEU A 1 177 ? -5.036 -0.925 -1.281 1.00 86.56 177 LEU A CA 1
ATOM 1433 C C . LEU A 1 177 ? -6.504 -0.768 -1.691 1.00 86.56 177 LEU A C 1
ATOM 1435 O O . LEU A 1 177 ? -7.266 -0.070 -1.021 1.00 86.56 177 LEU A O 1
ATOM 1439 N N . PHE A 1 178 ? -6.922 -1.427 -2.770 1.00 89.50 178 PHE A N 1
ATOM 1440 C CA . PHE A 1 178 ? -8.310 -1.415 -3.216 1.00 89.50 178 PHE A CA 1
ATOM 1441 C C . PHE A 1 178 ? -9.239 -2.087 -2.199 1.00 89.50 178 PHE A C 1
ATOM 1443 O O . PHE A 1 178 ? -10.246 -1.499 -1.807 1.00 89.50 178 PHE A O 1
ATOM 1450 N N . ILE A 1 179 ? -8.870 -3.277 -1.715 1.00 89.69 179 ILE A N 1
ATOM 1451 C CA . ILE A 1 179 ? -9.620 -3.986 -0.669 1.00 89.69 179 ILE A CA 1
ATOM 1452 C C . ILE A 1 179 ? -9.677 -3.138 0.607 1.00 89.69 179 ILE A C 1
ATOM 1454 O O . ILE A 1 179 ? -10.755 -2.962 1.166 1.00 89.69 179 ILE A O 1
ATOM 1458 N N . PHE A 1 180 ? -8.551 -2.557 1.028 1.00 86.50 180 PHE A N 1
ATOM 1459 C CA . PHE A 1 180 ? -8.483 -1.673 2.193 1.00 86.50 180 PHE A CA 1
ATOM 1460 C C . PHE A 1 180 ? -9.440 -0.478 2.067 1.00 86.50 180 PHE A C 1
ATOM 1462 O O . PHE A 1 180 ? -10.196 -0.185 2.988 1.00 86.50 180 PHE A O 1
ATOM 1469 N N . THR A 1 181 ? -9.482 0.159 0.894 1.00 88.88 181 THR A N 1
ATOM 1470 C CA . THR A 1 181 ? -10.373 1.300 0.629 1.00 88.88 181 THR A CA 1
ATOM 1471 C C . THR A 1 181 ? -11.847 0.897 0.709 1.00 88.88 181 THR A C 1
ATOM 1473 O O . THR A 1 181 ? -12.653 1.613 1.299 1.00 88.88 181 THR A O 1
ATOM 1476 N N . ILE A 1 182 ? -12.212 -0.263 0.154 1.00 92.44 182 ILE A N 1
ATOM 1477 C CA . ILE A 1 182 ? -13.589 -0.769 0.219 1.00 92.44 182 ILE A CA 1
ATOM 1478 C C . ILE A 1 182 ? -13.983 -1.101 1.658 1.00 92.44 182 ILE A C 1
ATOM 1480 O O . ILE A 1 182 ? -15.092 -0.769 2.065 1.00 92.44 182 ILE A O 1
ATOM 1484 N N . LEU A 1 183 ? -13.088 -1.716 2.436 1.00 89.31 183 LEU A N 1
ATOM 1485 C CA . LEU A 1 183 ? -13.339 -2.057 3.840 1.00 89.31 183 LEU A CA 1
ATOM 1486 C C . LEU A 1 183 ? -13.474 -0.824 4.747 1.00 89.31 183 LEU A C 1
ATOM 1488 O O . LEU A 1 183 ? -14.094 -0.908 5.809 1.00 89.31 183 LEU A O 1
ATOM 1492 N N . GLN A 1 184 ? -12.994 0.344 4.318 1.00 87.44 184 GLN A N 1
ATOM 1493 C CA . GLN A 1 184 ? -13.214 1.589 5.050 1.00 87.44 184 GLN A CA 1
ATOM 1494 C C . GLN A 1 184 ? -14.691 2.026 5.040 1.00 87.44 184 GLN A C 1
ATOM 1496 O O . GLN A 1 184 ? -15.158 2.623 6.009 1.00 87.44 184 GLN A O 1
ATOM 1501 N N . ILE A 1 185 ? -15.449 1.693 3.988 1.00 89.81 185 ILE A N 1
ATOM 1502 C CA . ILE A 1 185 ? -16.871 2.050 3.846 1.00 89.81 185 ILE A CA 1
ATOM 1503 C C . ILE A 1 185 ? -17.738 1.437 4.965 1.00 89.81 185 ILE A C 1
ATOM 1505 O O . ILE A 1 185 ? -18.416 2.196 5.658 1.00 89.81 185 ILE A O 1
ATOM 1509 N N . PRO A 1 186 ? -17.738 0.105 5.198 1.00 88.25 186 PRO A N 1
ATOM 1510 C CA . PRO A 1 186 ? -18.500 -0.479 6.297 1.00 88.25 186 PRO A CA 1
ATOM 1511 C C . PRO A 1 186 ? -17.964 -0.046 7.663 1.00 88.25 186 PRO A C 1
ATOM 1513 O O . PRO A 1 186 ? -18.757 0.093 8.585 1.00 88.25 186 PRO A O 1
ATOM 1516 N N . THR A 1 187 ? -16.661 0.231 7.789 1.00 84.88 187 THR A N 1
ATOM 1517 C CA . THR A 1 187 ? -16.077 0.756 9.035 1.00 84.88 187 THR A CA 1
ATOM 1518 C C . THR A 1 187 ? -16.658 2.127 9.391 1.00 84.88 187 THR A C 1
ATOM 1520 O O . THR A 1 187 ? -16.975 2.376 10.547 1.00 84.88 187 THR A O 1
ATOM 1523 N N . ALA A 1 188 ? -16.875 2.996 8.398 1.00 84.62 188 ALA A N 1
ATOM 1524 C CA . ALA A 1 188 ? -17.501 4.303 8.602 1.00 84.62 188 ALA A CA 1
ATOM 1525 C C . ALA A 1 188 ? -19.016 4.230 8.872 1.00 84.62 188 ALA A C 1
ATOM 1527 O O . ALA A 1 188 ? -19.575 5.137 9.479 1.00 84.62 188 ALA A O 1
ATOM 1528 N N . LEU A 1 189 ? -19.692 3.171 8.410 1.00 87.00 189 LEU A N 1
ATOM 1529 C CA . LEU A 1 189 ? -21.132 2.965 8.609 1.00 87.00 189 LEU A CA 1
ATOM 1530 C C . LEU A 1 189 ? -21.447 2.061 9.814 1.00 87.00 189 LEU A C 1
ATOM 1532 O O . LEU A 1 189 ? -22.618 1.787 10.085 1.00 87.00 189 LEU A O 1
ATOM 1536 N N . ALA A 1 190 ? -20.431 1.572 10.524 1.00 81.50 190 ALA A N 1
ATOM 1537 C CA . ALA A 1 190 ? -20.607 0.685 11.662 1.00 81.50 190 ALA A CA 1
ATOM 1538 C C . ALA A 1 190 ? -21.379 1.402 12.781 1.00 81.50 190 ALA A C 1
ATOM 1540 O O . ALA A 1 190 ? -20.993 2.472 13.239 1.00 81.50 190 ALA A O 1
ATOM 1541 N N . LYS A 1 191 ? -22.493 0.801 13.214 1.00 77.56 191 LYS A N 1
ATOM 1542 C CA . LYS A 1 191 ? -23.375 1.339 14.269 1.00 77.56 191 LYS A CA 1
ATOM 1543 C C . LYS A 1 191 ? -23.316 0.541 15.566 1.00 77.56 191 LYS A C 1
ATOM 1545 O O . LYS A 1 191 ? -24.058 0.832 16.497 1.00 77.56 191 LYS A O 1
ATOM 1550 N N . ASN A 1 192 ? -22.500 -0.506 15.609 1.00 76.31 192 ASN A N 1
ATOM 1551 C CA . ASN A 1 192 ? -22.286 -1.305 16.801 1.00 76.31 192 ASN A CA 1
ATOM 1552 C C . ASN A 1 192 ? -20.926 -2.011 16.756 1.00 76.31 192 ASN A C 1
ATOM 1554 O O . ASN A 1 192 ? -20.405 -2.352 15.697 1.00 76.31 192 ASN A O 1
ATOM 1558 N N . ILE A 1 193 ? -20.389 -2.246 17.950 1.00 68.38 193 ILE A N 1
ATOM 1559 C CA . ILE A 1 193 ? -19.383 -3.266 18.241 1.00 68.38 193 ILE A CA 1
ATOM 1560 C C . ILE A 1 193 ? -20.154 -4.329 19.026 1.00 68.38 193 ILE A C 1
ATOM 1562 O O . ILE A 1 193 ? -20.235 -4.270 20.254 1.00 68.38 193 ILE A O 1
ATOM 1566 N N . ALA A 1 194 ? -20.878 -5.194 18.309 1.00 54.12 194 ALA A N 1
ATOM 1567 C CA . ALA A 1 194 ? -21.623 -6.292 18.931 1.00 54.12 194 ALA A CA 1
ATOM 1568 C C . ALA A 1 194 ? -20.645 -7.274 19.601 1.00 54.12 194 ALA A C 1
ATOM 1570 O O . ALA A 1 194 ? -19.760 -7.779 18.878 1.00 54.12 194 ALA A O 1
#

InterPro domains:
  IPR020846 Major facilitator superfamily domain [PS50850] (101-194)
  IPR036259 MFS transporter superfamily [SSF103473] (87-193)

Radius of gyration: 26.39 Å; chains: 1; bounding box: 70×59×62 Å